Protein 3C2E (pdb70)

Nearest PDB structures (foldseek):
  3c2e-assembly1_A  TM=1.004E+00  e=1.313E-59  Saccharomyces cerevisiae
  3c2o-assembly1_A  TM=1.001E+00  e=6.467E-56  Saccharomyces cerevisiae
  3c2v-assembly1_A  TM=9.886E-01  e=3.062E-51  Saccharomyces cerevisiae
  5ayy-assembly1_C  TM=9.384E-01  e=5.324E-34  Homo sapiens
  4kwv-assembly1_F  TM=9.325E-01  e=1.281E-32  Homo sapiens

InterPro domains:
  IPR002638 Quinolinate phosphoribosyl transferase, C-terminal [PF01729] (119-292)
  IPR004393 Nicotinate-nucleotide pyrophosphorylase [TIGR00078] (18-292)
  IPR004393 Nicotinate-nucleotide pyrophosphorylase [cd01572] (15-292)
  IPR013785 Aldolase-type TIM barrel [G3DSA:3.20.20.70] (135-283)
  IPR022412 Quinolinate phosphoribosyl transferase, N-terminal [PF02749] (42-117)
  IPR027277 Nicotinate-nucleotide pyrophosphorylase/Putative pyrophosphorylase ModD [PIRSF006250] (4-294)
  IPR027277 Nicotinate-nucleotide pyrophosphorylase/Putative pyrophosphorylase ModD [PTHR32179] (4-294)
  IPR036068 Nicotinate phosphoribosyltransferase-like, C-terminal [SSF51690] (119-293)
  IPR037128 Quinolinate phosphoribosyl transferase, N-terminal domain superfamily [G3DSA:3.90.1170.20] (21-292)

Secondary structure (DSSP, 8-state):
--GGGGS-SSSHHHHHHHHHHHHH-SS--HHHHHH-S-EEEEEEEE-SSEE---HHHHHHHHHHTT-EEEESS-TTPEE-GGGSSSS-EEEEEEEEEHHHHHHHHHHHHHHHHHHHHHHHHHHHHHHHHHHTT--SEEE--S-PPTT-HHHHHHHHHHTT-B----STTTSEEE-HHHHHHHSSHHHHHHHHHHHH-TTS-EEEE-SSSHHHHHHHHHT-SEEE-----EEEEE--------S-SEEE-GGGTSSPPPPPEEEEE--

Structure (mmCIF, N/CA/C/O backbone):
data_3C2E
#
_entry.id   3C2E
#
_cell.length_a   154.913
_cell.length_b   154.913
_cell.length_c   68.946
_cell.angle_alpha   90.00
_cell.angle_beta   90.00
_cell.angle_gamma   120.00
#
_symmetry.space_group_name_H-M   'H 3 2'
#
loop_
_entity.id
_entity.type
_entity.pdbx_description
1 polymer 'Nicotinate-nucleotide pyrophosphorylase'
2 water water
#
loop_
_atom_site.group_PDB
_atom_site.id
_atom_site.type_symbol
_atom_site.label_atom_id
_atom_site.label_alt_id
_atom_site.label_comp_id
_atom_site.label_asym_id
_atom_site.label_entity_id
_atom_site.label_seq_id
_atom_site.pdbx_PDB_ins_code
_atom_site.Cartn_x
_atom_site.Cartn_y
_atom_site.Cartn_z
_atom_site.occupancy
_atom_site.B_iso_or_equiv
_atom_site.auth_seq_id
_atom_site.auth_comp_id
_atom_site.auth_asym_id
_atom_site.auth_atom_id
_atom_site.pdbx_PDB_model_num
ATOM 1 N N . PRO A 1 1 ? -26.972 7.714 -13.366 1.00 56.72 2 PRO A N 1
ATOM 2 C CA . PRO A 1 1 ? -25.928 7.183 -14.271 1.00 46.27 2 PRO A CA 1
ATOM 3 C C . PRO A 1 1 ? -24.815 8.201 -14.536 1.00 49.09 2 PRO A C 1
ATOM 4 O O . PRO A 1 1 ? -25.003 9.404 -14.355 1.00 50.55 2 PRO A O 1
ATOM 8 N N . VAL A 1 2 ? -23.657 7.711 -14.969 1.00 34.44 3 VAL A N 1
ATOM 9 C CA . VAL A 1 2 ? -22.511 8.578 -15.232 1.00 39.81 3 VAL A CA 1
ATOM 10 C C . VAL A 1 2 ? -22.023 8.416 -16.662 1.00 34.73 3 VAL A C 1
ATOM 11 O O . VAL A 1 2 ? -21.627 7.321 -17.064 1.00 31.66 3 VAL A O 1
ATOM 15 N N . TYR A 1 3 ? -22.033 9.511 -17.418 1.00 40.43 4 TYR A N 1
ATOM 16 C CA . TYR A 1 3 ? -21.609 9.478 -18.812 1.00 32.73 4 TYR A CA 1
ATOM 17 C C . TYR A 1 3 ? -20.258 8.815 -19.066 1.00 40.47 4 TYR A C 1
ATOM 18 O O . TYR A 1 3 ? -20.107 8.088 -20.046 1.00 25.07 4 TYR A O 1
ATOM 27 N N . GLU A 1 4 ? -19.282 9.052 -18.193 1.00 21.16 5 GLU A N 1
ATOM 28 C CA . GLU A 1 4 ? -17.959 8.471 -18.394 1.00 26.17 5 GLU A CA 1
ATOM 29 C C . GLU A 1 4 ? -17.982 6.943 -18.429 1.00 27.28 5 GLU A C 1
ATOM 30 O O . GLU A 1 4 ? -17.054 6.316 -18.947 1.00 24.50 5 GLU A O 1
ATOM 36 N N . HIS A 1 5 ? -19.038 6.339 -17.892 1.00 24.54 6 HIS A N 1
ATOM 37 C CA . HIS A 1 5 ? -19.137 4.885 -17.903 1.00 26.83 6 HIS A CA 1
ATOM 38 C C . HIS A 1 5 ? -19.371 4.365 -19.324 1.00 16.24 6 HIS A C 1
ATOM 39 O O . HIS A 1 5 ? -19.272 3.171 -19.574 1.00 23.41 6 HIS A O 1
ATOM 46 N N . LEU A 1 6 ? -19.672 5.267 -20.253 1.00 19.62 7 LEU A N 1
ATOM 47 C CA . LEU A 1 6 ? -19.867 4.874 -21.654 1.00 23.58 7 LEU A CA 1
ATOM 48 C C . LEU A 1 6 ? -18.520 4.415 -22.252 1.00 27.90 7 LEU A C 1
ATOM 49 O O . LEU A 1 6 ? -18.482 3.674 -23.231 1.00 34.75 7 LEU A O 1
ATOM 54 N N . LEU A 1 7 ? -17.424 4.874 -21.656 1.00 25.62 8 LEU A N 1
ATOM 55 C CA . LEU A 1 7 ? -16.084 4.520 -22.113 1.00 23.04 8 LEU A CA 1
ATOM 56 C C . LEU A 1 7 ? -15.628 3.225 -21.448 1.00 33.01 8 LEU A C 1
ATOM 57 O O . LEU A 1 7 ? -15.652 3.106 -20.226 1.00 20.01 8 LEU A O 1
ATOM 62 N N . PRO A 1 8 ? -15.197 2.237 -22.248 1.00 21.16 9 PRO A N 1
ATOM 63 C CA . PRO A 1 8 ? -14.740 0.956 -21.691 1.00 22.28 9 PRO A CA 1
ATOM 64 C C . PRO A 1 8 ? -13.487 1.143 -20.840 1.00 33.34 9 PRO A C 1
ATOM 65 O O . PRO A 1 8 ? -12.622 1.943 -21.187 1.00 29.78 9 PRO A O 1
ATOM 69 N N . VAL A 1 9 ? -13.397 0.414 -19.728 1.00 27.06 10 VAL A N 1
ATOM 70 C CA . VAL A 1 9 ? -12.246 0.513 -18.826 1.00 31.30 10 VAL A CA 1
ATOM 71 C C . VAL A 1 9 ? -10.958 0.559 -19.650 1.00 20.12 10 VAL A C 1
ATOM 72 O O . VAL A 1 9 ? -10.038 1.313 -19.350 1.00 24.69 10 VAL A O 1
ATOM 76 N N . ASN A 1 10 ? -10.883 -0.256 -20.691 1.00 23.04 11 ASN A N 1
ATOM 77 C CA . ASN A 1 10 ? -9.728 -0.168 -21.563 1.00 20.09 11 ASN A CA 1
ATOM 78 C C . ASN A 1 10 ? -10.163 -0.410 -23.002 1.00 30.71 11 ASN A C 1
ATOM 79 O O . ASN A 1 10 ? -11.145 -1.108 -23.262 1.00 28.15 11 ASN A O 1
ATOM 84 N N . GLY A 1 11 ? -9.431 0.199 -23.927 1.00 18.91 12 GLY A N 1
ATOM 85 C CA . GLY A 1 11 ? -9.746 0.090 -25.338 1.00 21.40 12 GLY A CA 1
ATOM 86 C C . GLY A 1 11 ? -8.953 1.125 -26.112 1.00 19.91 12 GLY A C 1
ATOM 87 O O . GLY A 1 11 ? -8.100 1.811 -25.551 1.00 17.61 12 GLY A O 1
ATOM 88 N N . ALA A 1 12 ? -9.240 1.237 -27.404 1.00 15.04 13 ALA A N 1
ATOM 89 C CA . ALA A 1 12 ? -8.554 2.165 -28.296 1.00 29.95 13 ALA A CA 1
ATOM 90 C C . ALA A 1 12 ? -8.488 3.609 -27.795 1.00 30.17 13 ALA A C 1
ATOM 91 O O . ALA A 1 12 ? -7.484 4.293 -27.993 1.00 21.34 13 ALA A O 1
ATOM 93 N N . TRP A 1 13 ? -9.545 4.079 -27.143 1.00 20.26 14 TRP A N 1
ATOM 94 C CA . TRP A 1 13 ? -9.537 5.458 -26.688 1.00 28.38 14 TRP A CA 1
ATOM 95 C C . TRP A 1 13 ? -8.356 5.830 -25.778 1.00 24.66 14 TRP A C 1
ATOM 96 O O . TRP A 1 13 ? -7.885 6.960 -25.816 1.00 19.67 14 TRP A O 1
ATOM 107 N N . ARG A 1 14 ? -7.859 4.897 -24.976 1.00 30.29 15 ARG A N 1
ATOM 108 C CA . ARG A 1 14 ? -6.731 5.224 -24.110 1.00 17.88 15 ARG A CA 1
ATOM 109 C C . ARG A 1 14 ? -5.430 5.309 -24.905 1.00 29.76 15 ARG A C 1
ATOM 110 O O . ARG A 1 14 ? -4.512 6.054 -24.544 1.00 23.15 15 ARG A O 1
ATOM 118 N N . GLN A 1 15 ? -5.360 4.555 -25.995 1.00 30.89 16 GLN A N 1
ATOM 119 C CA . GLN A 1 15 ? -4.184 4.581 -26.849 1.00 27.60 16 GLN A CA 1
ATOM 120 C C . GLN A 1 15 ? -4.194 5.903 -27.615 1.00 31.19 16 GLN A C 1
ATOM 121 O O . GLN A 1 15 ? -3.141 6.411 -27.990 1.00 20.24 16 GLN A O 1
ATOM 127 N N . ASP A 1 16 ? -5.390 6.447 -27.853 1.00 27.89 17 ASP A N 1
ATOM 128 C CA . ASP A 1 16 ? -5.513 7.730 -28.540 1.00 26.39 17 ASP A CA 1
ATOM 129 C C . ASP A 1 16 ? -4.833 8.800 -27.690 1.00 12.78 17 ASP A C 1
ATOM 130 O O . ASP A 1 16 ? -4.145 9.669 -28.206 1.00 19.20 17 ASP A O 1
ATOM 135 N N . VAL A 1 17 ? -5.041 8.734 -26.377 1.00 16.13 18 VAL A N 1
ATOM 136 C CA . VAL A 1 17 ? -4.441 9.709 -25.473 1.00 19.39 18 VAL A CA 1
ATOM 137 C C . VAL A 1 17 ? -2.919 9.588 -25.557 1.00 23.70 18 VAL A C 1
ATOM 138 O O . VAL A 1 17 ? -2.208 10.593 -25.619 1.00 22.51 18 VAL A O 1
ATOM 142 N N . THR A 1 18 ? -2.421 8.356 -25.583 1.00 13.35 19 THR A N 1
ATOM 143 C CA . THR A 1 18 ? -0.984 8.149 -25.700 1.00 11.62 19 THR A CA 1
ATOM 144 C C . THR A 1 18 ? -0.472 8.770 -26.994 1.00 25.42 19 THR A C 1
ATOM 145 O O . THR A 1 18 ? 0.562 9.429 -27.007 1.00 22.17 19 THR A O 1
ATOM 149 N N . ASN A 1 19 ? -1.206 8.568 -28.082 1.00 14.92 20 ASN A N 1
ATOM 150 C CA . ASN A 1 19 ? -0.786 9.120 -29.364 1.00 20.92 20 ASN A CA 1
ATOM 151 C C . ASN A 1 19 ? -0.860 10.648 -29.388 1.00 26.16 20 ASN A C 1
ATOM 152 O O . ASN A 1 19 ? -0.117 11.298 -30.125 1.00 25.14 20 ASN A O 1
ATOM 157 N N . TRP A 1 20 ? -1.762 11.223 -28.598 1.00 20.53 21 TRP A N 1
ATOM 158 C CA . TRP A 1 20 ? -1.869 12.672 -28.560 1.00 23.47 21 TRP A CA 1
ATOM 159 C C . TRP A 1 20 ? -0.633 13.193 -27.839 1.00 24.98 21 TRP A C 1
ATOM 160 O O . TRP A 1 20 ? -0.085 14.232 -28.200 1.00 22.96 21 TRP A O 1
ATOM 171 N N . LEU A 1 21 ? -0.180 12.448 -26.836 1.00 22.94 22 LEU A N 1
ATOM 172 C CA . LEU A 1 21 ? 1.023 12.826 -26.099 1.00 20.83 22 LEU A CA 1
ATOM 173 C C . LEU A 1 21 ? 2.244 12.776 -27.021 1.00 33.12 22 LEU A C 1
ATOM 174 O O . LEU A 1 21 ? 3.086 13.672 -26.993 1.00 21.38 22 LEU A O 1
ATOM 179 N N . SER A 1 22 ? 2.321 11.738 -27.853 1.00 25.01 23 SER A N 1
ATOM 180 C CA . SER A 1 22 ? 3.446 11.567 -28.775 1.00 28.63 23 SER A CA 1
ATOM 181 C C . SER A 1 22 ? 3.457 12.643 -29.843 1.00 23.22 23 SER A C 1
ATOM 182 O O . SER A 1 22 ? 4.516 13.051 -30.326 1.00 31.00 23 SER A O 1
ATOM 185 N N . GLU A 1 23 ? 2.265 13.095 -30.210 1.00 24.80 24 GLU A N 1
ATOM 186 C CA . GLU A 1 23 ? 2.109 14.140 -31.207 1.00 30.64 24 GLU A CA 1
ATOM 187 C C . GLU A 1 23 ? 2.801 15.416 -30.713 1.00 32.42 24 GLU A C 1
ATOM 188 O O . GLU A 1 23 ? 3.255 16.234 -31.511 1.00 20.46 24 GLU A O 1
ATOM 194 N N . ASP A 1 24 ? 2.899 15.569 -29.395 1.00 18.75 25 ASP A N 1
ATOM 195 C CA . ASP A 1 24 ? 3.516 16.751 -28.814 1.00 17.10 25 ASP A CA 1
ATOM 196 C C . ASP A 1 24 ? 5.013 16.581 -28.512 1.00 24.80 25 ASP A C 1
ATOM 197 O O . ASP A 1 24 ? 5.735 17.571 -28.371 1.00 22.18 25 ASP A O 1
ATOM 202 N N . VAL A 1 25 ? 5.481 15.340 -28.410 1.00 31.65 26 VAL A N 1
ATOM 203 C CA . VAL A 1 25 ? 6.892 15.096 -28.124 1.00 20.97 26 VAL A CA 1
ATOM 204 C C . VAL A 1 25 ? 7.510 14.043 -29.048 1.00 16.95 26 VAL A C 1
ATOM 205 O O . VAL A 1 25 ? 7.735 12.902 -28.645 1.00 24.35 26 VAL A O 1
ATOM 209 N N . PRO A 1 26 ? 7.839 14.350 -30.278 1.00 29.28 27 PRO A N 1
ATOM 210 C CA . PRO A 1 26 ? 8.390 13.326 -31.158 1.00 24.68 27 PRO A CA 1
ATOM 211 C C . PRO A 1 26 ? 9.843 12.950 -30.864 1.00 47.21 27 PRO A C 1
ATOM 212 O O . PRO A 1 26 ? 10.278 11.937 -31.320 1.00 33.22 27 PRO A O 1
ATOM 216 N N . SER A 1 27 ? 10.551 13.768 -30.090 1.00 38.65 28 SER A N 1
ATOM 217 C CA . SER A 1 27 ? 11.923 13.501 -29.741 1.00 26.13 28 SER A CA 1
ATOM 218 C C . SER A 1 27 ? 12.149 13.683 -28.273 1.00 26.57 28 SER A C 1
ATOM 219 O O . SER A 1 27 ? 12.040 12.751 -27.554 1.00 21.37 28 SER A O 1
ATOM 222 N N . PHE A 1 28 ? 12.183 14.879 -27.773 1.00 27.42 29 PHE A N 1
ATOM 223 C CA . PHE A 1 28 ? 12.632 15.188 -26.433 1.00 10.96 29 PHE A CA 1
ATOM 224 C C . PHE A 1 28 ? 11.794 16.358 -25.912 1.00 23.25 29 PHE A C 1
ATOM 225 O O . PHE A 1 28 ? 11.418 17.209 -26.649 1.00 24.57 29 PHE A O 1
ATOM 233 N N . ASP A 1 29 ? 11.576 16.386 -24.615 1.00 23.90 30 ASP A N 1
ATOM 234 C CA . ASP A 1 29 ? 10.826 17.451 -23.967 1.00 20.47 30 ASP A CA 1
ATOM 235 C C . ASP A 1 29 ? 11.855 18.334 -23.277 1.00 19.97 30 ASP A C 1
ATOM 236 O O . ASP A 1 29 ? 12.182 18.133 -22.111 1.00 24.80 30 ASP A O 1
ATOM 241 N N . PHE A 1 30 ? 12.380 19.302 -24.016 1.00 29.48 31 PHE A N 1
ATOM 242 C CA . PHE A 1 30 ? 13.402 20.196 -23.487 1.00 17.08 31 PHE A CA 1
ATOM 243 C C . PHE A 1 30 ? 12.946 20.978 -22.252 1.00 27.30 31 PHE A C 1
ATOM 244 O O . PHE A 1 30 ? 13.701 21.122 -21.294 1.00 23.37 31 PHE A O 1
ATOM 252 N N . GLY A 1 31 ? 11.713 21.476 -22.277 1.00 27.01 32 GLY A N 1
ATOM 253 C CA . GLY A 1 31 ? 11.187 22.222 -21.146 1.00 24.08 32 GLY A CA 1
ATOM 254 C C . GLY A 1 31 ? 11.097 21.368 -19.890 1.00 29.99 32 GLY A C 1
ATOM 255 O O . GLY A 1 31 ? 11.257 21.858 -18.769 1.00 29.75 32 GLY A O 1
ATOM 256 N N . GLY A 1 32 ? 10.840 20.079 -20.080 1.00 32.73 33 GLY A N 1
ATOM 257 C CA . GLY A 1 32 ? 10.741 19.170 -18.956 1.00 23.74 33 GLY A CA 1
ATOM 258 C C . GLY A 1 32 ? 12.092 18.977 -18.295 1.00 21.38 33 GLY A C 1
ATOM 259 O O . GLY A 1 32 ? 12.187 18.845 -17.075 1.00 32.75 33 GLY A O 1
ATOM 260 N N . TYR A 1 33 ? 13.143 18.962 -19.107 1.00 24.21 34 TYR A N 1
ATOM 261 C CA . TYR A 1 33 ? 14.501 18.784 -18.604 1.00 26.19 34 TYR A CA 1
ATOM 262 C C . TYR A 1 33 ? 14.883 19.959 -17.723 1.00 40.25 34 TYR A C 1
ATOM 263 O O . TYR A 1 33 ? 15.502 19.785 -16.674 1.00 37.74 34 TYR A O 1
ATOM 272 N N . VAL A 1 34 ? 14.498 21.156 -18.146 1.00 32.94 35 VAL A N 1
ATOM 273 C CA . VAL A 1 34 ? 14.840 22.345 -17.388 1.00 41.10 35 VAL A CA 1
ATOM 274 C C . VAL A 1 34 ? 13.996 22.536 -16.132 1.00 34.04 35 VAL A C 1
ATOM 275 O O . VAL A 1 34 ? 14.503 23.008 -15.118 1.00 34.19 35 VAL A O 1
ATOM 279 N N . VAL A 1 35 ? 12.724 22.153 -16.182 1.00 23.02 36 VAL A N 1
ATOM 280 C CA . VAL A 1 35 ? 11.860 22.349 -15.025 1.00 26.42 36 VAL A CA 1
ATOM 281 C C . VAL A 1 35 ? 12.052 21.298 -13.930 1.00 21.96 36 VAL A C 1
ATOM 282 O O . VAL A 1 35 ? 11.829 21.572 -12.754 1.00 36.83 36 VAL A O 1
ATOM 286 N N . GLY A 1 36 ? 12.476 20.099 -14.311 1.0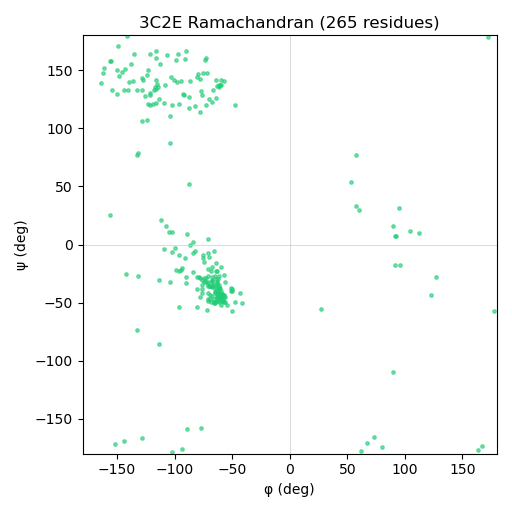0 32.62 37 GLY A N 1
ATOM 287 C CA . GLY A 1 36 ? 12.706 19.065 -13.317 1.00 24.86 37 GLY A CA 1
ATOM 288 C C . GLY A 1 36 ? 11.482 18.323 -12.809 1.00 35.13 37 GLY A C 1
ATOM 289 O O . GLY A 1 36 ? 10.366 18.532 -13.280 1.00 39.28 37 GLY A O 1
ATOM 290 N N . SER A 1 37 ? 11.702 17.465 -11.817 1.00 34.87 38 SER A N 1
ATOM 291 C CA . SER A 1 37 ? 10.638 16.642 -11.258 1.00 33.29 38 SER A CA 1
ATOM 292 C C . SER A 1 37 ? 10.117 16.986 -9.859 1.00 37.79 38 SER A C 1
ATOM 293 O O . SER A 1 37 ? 9.447 16.160 -9.242 1.00 33.57 38 SER A O 1
ATOM 296 N N . ASP A 1 38 ? 10.408 18.182 -9.353 1.00 35.36 39 ASP A N 1
ATOM 297 C CA . ASP A 1 38 ? 9.917 18.554 -8.021 1.00 36.88 39 ASP A CA 1
ATOM 298 C C . ASP A 1 38 ? 8.394 18.550 -8.009 1.00 25.51 39 ASP A C 1
ATOM 299 O O . ASP A 1 38 ? 7.766 19.057 -8.938 1.00 35.10 39 ASP A O 1
ATOM 304 N N . LEU A 1 39 ? 7.798 17.982 -6.963 1.00 40.90 40 LEU A N 1
ATOM 305 C CA . LEU A 1 39 ? 6.341 17.953 -6.863 1.00 34.43 40 LEU A CA 1
ATOM 306 C C . LEU A 1 39 ? 5.819 19.379 -6.823 1.00 49.77 40 LEU A C 1
ATOM 307 O O . LEU A 1 39 ? 6.381 20.235 -6.137 1.00 50.98 40 LEU A O 1
ATOM 312 N N . LYS A 1 40 ? 4.744 19.628 -7.564 1.00 31.56 41 LYS A N 1
ATOM 313 C CA . LYS A 1 40 ? 4.138 20.951 -7.630 1.00 25.28 41 LYS A CA 1
ATOM 314 C C . LYS A 1 40 ? 2.632 20.830 -7.523 1.00 35.91 41 LYS A C 1
ATOM 315 O O . LYS A 1 40 ? 2.068 19.750 -7.694 1.00 51.36 41 LYS A O 1
ATOM 321 N N . GLU A 1 41 ? 1.985 21.952 -7.238 1.00 50.94 42 GLU A N 1
ATOM 322 C CA . GLU A 1 41 ? 0.533 22.003 -7.156 1.00 46.52 42 GLU A CA 1
ATOM 323 C C . GLU A 1 41 ? 0.098 22.862 -8.330 1.00 52.49 42 GLU A C 1
ATOM 324 O O . GLU A 1 41 ? 0.876 23.686 -8.816 1.00 42.56 42 GLU A O 1
ATOM 330 N N . ALA A 1 42 ? -1.130 22.670 -8.798 1.00 24.47 43 ALA A N 1
ATOM 331 C CA . ALA A 1 42 ? -1.618 23.462 -9.914 1.00 40.79 43 ALA A CA 1
ATOM 332 C C . ALA A 1 42 ? -3.131 23.430 -9.990 1.00 40.84 43 ALA A C 1
ATOM 333 O O . ALA A 1 42 ? -3.759 22.468 -9.555 1.00 39.41 43 ALA A O 1
ATOM 335 N N . ASN A 1 43 ? -3.710 24.492 -10.537 1.00 28.69 44 ASN A N 1
ATOM 336 C CA . ASN A 1 43 ? -5.154 24.586 -10.683 1.00 33.12 44 ASN A CA 1
ATOM 337 C C . ASN A 1 43 ? -5.541 24.660 -12.153 1.00 26.58 44 ASN A C 1
ATOM 338 O O . ASN A 1 43 ? -4.918 25.381 -12.931 1.00 39.19 44 ASN A O 1
ATOM 343 N N . LEU A 1 44 ? -6.559 23.901 -12.536 1.00 24.55 45 LEU A N 1
ATOM 344 C CA . LEU A 1 44 ? -7.047 23.941 -13.909 1.00 39.36 45 LEU A CA 1
ATOM 345 C C . LEU A 1 44 ? -8.130 25.001 -13.810 1.00 38.97 45 LEU A C 1
ATOM 346 O O . LEU A 1 44 ? -8.983 24.924 -12.928 1.00 39.09 45 LEU A O 1
ATOM 351 N N . TYR A 1 45 ? -8.097 25.994 -14.692 1.00 35.86 46 TYR A N 1
ATOM 352 C CA . TYR A 1 45 ? -9.096 27.054 -14.655 1.00 33.73 46 TYR A CA 1
ATOM 353 C C . TYR A 1 45 ? -10.006 27.105 -15.871 1.00 35.97 46 TYR A C 1
ATOM 354 O O . TYR A 1 45 ? -9.554 26.956 -17.009 1.00 34.74 46 TYR A O 1
ATOM 363 N N . CYS A 1 46 ? -11.294 27.320 -15.625 1.00 27.24 47 CYS A N 1
ATOM 364 C CA . CYS A 1 46 ? -12.253 27.481 -16.709 1.00 23.65 47 CYS A CA 1
ATOM 365 C C . CYS A 1 46 ? -12.349 28.998 -16.859 1.00 36.85 47 CYS A C 1
ATOM 366 O O . CYS A 1 46 ? -12.705 29.693 -15.904 1.00 43.59 47 CYS A O 1
ATOM 369 N N . LYS A 1 47 ? -12.023 29.517 -18.039 1.00 46.46 48 LYS A N 1
ATOM 370 C CA . LYS A 1 47 ? -12.058 30.960 -18.247 1.00 39.11 48 LYS A CA 1
ATOM 371 C C . LYS A 1 47 ? -13.225 31.521 -19.054 1.00 45.00 48 LYS A C 1
ATOM 372 O O . LYS A 1 47 ? -13.214 32.693 -19.430 1.00 58.08 48 LYS A O 1
ATOM 378 N N . GLN A 1 48 ? -14.230 30.695 -19.319 1.00 39.44 49 GLN A N 1
ATOM 379 C CA . GLN A 1 48 ? -15.402 31.150 -20.059 1.00 26.63 49 GLN A CA 1
ATOM 380 C C . GLN A 1 48 ? -16.640 30.380 -19.627 1.00 18.91 49 GLN A C 1
ATOM 381 O O . GLN A 1 48 ? -16.548 29.219 -19.225 1.00 30.94 49 GLN A O 1
ATOM 387 N N . ASP A 1 49 ? -17.792 31.040 -19.708 1.00 25.82 50 ASP A N 1
ATOM 388 C CA . ASP A 1 49 ? -19.074 30.443 -19.350 1.00 35.91 50 ASP A CA 1
ATOM 389 C C . ASP A 1 49 ? -19.416 29.288 -20.283 1.00 35.49 50 ASP A C 1
ATOM 390 O O . ASP A 1 49 ? -19.442 29.458 -21.501 1.00 27.56 50 ASP A O 1
ATOM 395 N N . GLY A 1 50 ? -19.694 28.121 -19.713 1.00 39.12 51 GLY A N 1
ATOM 396 C CA . GLY A 1 50 ? -20.037 26.971 -20.533 1.00 28.33 51 GLY A CA 1
ATOM 397 C C . GLY A 1 50 ? -20.132 25.698 -19.721 1.00 30.92 51 GLY A C 1
ATOM 398 O O . GLY A 1 50 ? -19.899 25.710 -18.510 1.00 33.85 51 GLY A O 1
ATOM 399 N N . MET A 1 51 ? -20.475 24.597 -20.385 1.00 33.20 52 MET A N 1
ATOM 400 C CA . MET A 1 51 ? -20.602 23.312 -19.708 1.00 35.53 52 MET A CA 1
ATOM 401 C C . MET A 1 51 ? -19.312 22.505 -19.758 1.00 31.60 52 MET A C 1
ATOM 402 O O . MET A 1 51 ? -18.729 22.314 -20.817 1.00 27.87 52 MET A O 1
ATOM 407 N N . LEU A 1 52 ? -18.885 22.038 -18.589 1.00 36.25 53 LEU A N 1
ATOM 408 C CA . LEU A 1 52 ? -17.675 21.244 -18.444 1.00 23.28 53 LEU A CA 1
ATOM 409 C C . LEU A 1 52 ? -17.829 19.879 -19.114 1.00 46.22 53 LEU A C 1
ATOM 410 O O . LEU A 1 52 ? -18.738 19.117 -18.782 1.00 37.19 53 LEU A O 1
ATOM 415 N N . CYS A 1 53 ? -16.945 19.573 -20.061 1.00 34.47 54 CYS A N 1
ATOM 416 C CA . CYS A 1 53 ? -16.997 18.286 -20.750 1.00 36.19 54 CYS A CA 1
ATOM 417 C C . CYS A 1 53 ? -15.621 17.789 -21.173 1.00 40.44 54 CYS A C 1
ATOM 418 O O . CYS A 1 53 ? -14.745 18.581 -21.533 1.00 22.96 54 CYS A O 1
ATOM 421 N N . GLY A 1 54 ? -15.446 16.469 -21.125 1.00 32.89 55 GLY A N 1
ATOM 422 C CA . GLY A 1 54 ? -14.183 15.862 -21.494 1.00 15.19 55 GLY A CA 1
ATOM 423 C C . GLY A 1 54 ? -13.359 15.396 -20.306 1.00 20.70 55 GLY A C 1
ATOM 424 O O . GLY A 1 54 ? -12.190 15.047 -20.464 1.00 29.92 55 GLY A O 1
ATOM 425 N N . VAL A 1 55 ? -13.969 15.367 -19.124 1.00 13.02 56 VAL A N 1
ATOM 426 C CA . VAL A 1 55 ? -13.297 14.963 -17.890 1.00 26.67 56 VAL A CA 1
ATOM 427 C C . VAL A 1 55 ? -12.521 13.640 -17.941 1.00 21.05 56 VAL A C 1
ATOM 428 O O . VAL A 1 55 ? -11.324 13.611 -17.663 1.00 31.03 56 VAL A O 1
ATOM 432 N N . PRO A 1 56 ? -13.192 12.526 -18.285 1.00 29.01 57 PRO A N 1
ATOM 433 C CA . PRO A 1 56 ? -12.459 11.257 -18.333 1.00 24.77 57 PRO A CA 1
ATOM 434 C C . PRO A 1 56 ? -11.327 11.234 -19.360 1.00 39.26 57 PRO A C 1
ATOM 435 O O . PRO A 1 56 ? -10.347 10.523 -19.172 1.00 29.68 57 PRO A O 1
ATOM 439 N N . PHE A 1 57 ? -11.464 11.994 -20.445 1.00 23.55 58 PHE A N 1
ATOM 440 C CA . PHE A 1 57 ? -10.410 12.039 -21.453 1.00 18.35 58 PHE A CA 1
ATOM 441 C C . PHE A 1 57 ? -9.224 12.798 -20.871 1.00 34.47 58 PHE A C 1
ATOM 442 O O . PHE A 1 57 ? -8.080 12.350 -20.975 1.00 29.94 58 PHE A O 1
ATOM 450 N N . ALA A 1 58 ? -9.501 13.943 -20.254 1.00 23.05 59 ALA A N 1
ATOM 451 C CA . ALA A 1 58 ? -8.447 14.743 -19.640 1.00 23.02 59 ALA A CA 1
ATOM 452 C C . ALA A 1 58 ? -7.838 13.967 -18.487 1.00 15.99 59 ALA A C 1
ATOM 453 O O . ALA A 1 58 ? -6.622 14.005 -18.272 1.00 21.96 59 ALA A O 1
ATOM 455 N N . GLN A 1 59 ? -8.684 13.252 -17.752 1.00 15.70 60 GLN A N 1
ATOM 456 C CA . GLN A 1 59 ? -8.221 12.456 -16.618 1.00 18.56 60 GLN A CA 1
ATOM 457 C C . GLN A 1 59 ? -7.232 11.388 -17.061 1.00 31.68 60 GLN A C 1
ATOM 458 O O . GLN A 1 59 ? -6.272 11.093 -16.353 1.00 29.87 60 GLN A O 1
ATOM 464 N N . GLU A 1 60 ? -7.479 10.805 -18.231 1.00 15.30 61 GLU A N 1
ATOM 465 C CA . GLU A 1 60 ? -6.606 9.769 -18.768 1.00 28.64 61 GLU A CA 1
ATOM 466 C C . GLU A 1 60 ? -5.245 10.374 -19.120 1.00 33.53 61 GLU A C 1
ATOM 467 O O . GLU A 1 60 ? -4.214 9.726 -18.952 1.00 30.42 61 GLU A O 1
ATOM 473 N N . VAL A 1 61 ? -5.243 11.616 -19.605 1.00 23.35 62 VAL A N 1
ATOM 474 C CA . VAL A 1 61 ? -3.990 12.290 -19.929 1.00 21.18 62 VAL A CA 1
ATOM 475 C C . VAL A 1 61 ? -3.208 12.417 -18.619 1.00 23.49 62 VAL A C 1
ATOM 476 O O . VAL A 1 61 ? -2.028 12.076 -18.554 1.00 24.29 62 VAL A O 1
ATOM 480 N N . PHE A 1 62 ? -3.883 12.894 -17.574 1.00 29.50 63 PHE A N 1
ATOM 481 C CA . PHE A 1 62 ? -3.263 13.065 -16.259 1.00 21.30 63 PHE A CA 1
ATOM 482 C C . PHE A 1 62 ? -2.772 11.741 -15.685 1.00 26.16 63 PHE A C 1
ATOM 483 O O . PHE A 1 62 ? -1.730 11.692 -15.024 1.00 24.64 63 PHE A O 1
ATOM 491 N N . ASN A 1 63 ? -3.527 10.672 -15.924 1.00 21.98 64 ASN A N 1
ATOM 492 C CA . ASN A 1 63 ? -3.139 9.354 -15.430 1.00 25.46 64 ASN A CA 1
ATOM 493 C C . ASN A 1 63 ? -1.839 8.909 -16.094 1.00 23.14 64 ASN A C 1
ATOM 494 O O . ASN A 1 63 ? -0.889 8.503 -15.422 1.00 36.03 64 ASN A O 1
ATOM 499 N N . GLN A 1 64 ? -1.807 8.989 -17.420 1.00 33.67 65 GLN A N 1
ATOM 500 C CA . GLN A 1 64 ? -0.629 8.572 -18.163 1.00 21.25 65 G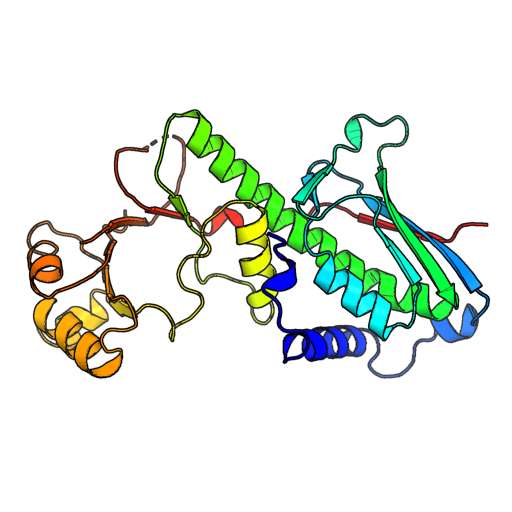LN A CA 1
ATOM 501 C C . GLN A 1 64 ? 0.566 9.449 -17.843 1.00 18.22 65 GLN A C 1
ATOM 502 O O . GLN A 1 64 ? 1.701 9.001 -17.926 1.00 24.86 65 GLN A O 1
ATOM 508 N N . CYS A 1 65 ? 0.315 10.693 -17.457 1.00 21.88 66 CYS A N 1
ATOM 509 C CA . CYS A 1 65 ? 1.410 11.572 -17.100 1.00 27.11 66 CYS A CA 1
ATOM 510 C C . CYS A 1 65 ? 1.717 11.422 -15.610 1.00 17.59 66 CYS A C 1
ATOM 511 O O . CYS A 1 65 ? 2.495 12.181 -15.039 1.00 32.78 66 CYS A O 1
ATOM 514 N N . GLU A 1 66 ? 1.095 10.418 -14.996 1.00 25.34 67 GLU A N 1
ATOM 515 C CA . GLU A 1 66 ? 1.298 10.097 -13.582 1.00 35.98 67 GLU A CA 1
ATOM 516 C C . GLU A 1 66 ? 1.107 11.239 -12.589 1.00 36.10 67 GLU A C 1
ATOM 517 O O . GLU A 1 66 ? 1.981 11.522 -11.766 1.00 36.36 67 GLU A O 1
ATOM 523 N N . LEU A 1 67 ? -0.053 11.877 -12.662 1.00 36.84 68 LEU A N 1
ATOM 524 C CA . LEU A 1 67 ? -0.386 12.982 -11.782 1.00 34.94 68 LEU A CA 1
ATOM 525 C C . LEU A 1 67 ? -1.567 12.597 -10.909 1.00 41.79 68 LEU A C 1
ATOM 526 O O . LEU A 1 67 ? -2.243 11.604 -11.172 1.00 36.06 68 LEU A O 1
ATOM 531 N N . GLN A 1 68 ? -1.809 13.397 -9.875 1.00 36.91 69 GLN A N 1
ATOM 532 C CA . GLN A 1 68 ? -2.931 13.186 -8.968 1.00 37.82 69 GLN A CA 1
ATOM 533 C C . GLN A 1 68 ? -3.886 14.363 -9.154 1.00 40.32 69 GLN A C 1
ATOM 534 O O . GLN A 1 68 ? -3.490 15.523 -9.036 1.00 38.10 69 GLN A O 1
ATOM 540 N N . VAL A 1 69 ? -5.148 14.069 -9.442 1.00 27.76 70 VAL A N 1
ATOM 541 C CA . VAL A 1 69 ? -6.106 15.131 -9.703 1.00 41.35 70 VAL A CA 1
ATOM 542 C C . VAL A 1 69 ? -7.392 15.068 -8.899 1.00 39.65 70 VAL A C 1
ATOM 543 O O . VAL A 1 69 ? -7.930 13.991 -8.643 1.00 34.39 70 VAL A O 1
ATOM 547 N N . GLU A 1 70 ? -7.886 16.242 -8.522 1.00 45.58 71 GLU A N 1
ATOM 548 C CA . GLU A 1 70 ? -9.142 16.353 -7.791 1.00 52.95 71 GLU A CA 1
ATOM 549 C C . GLU A 1 70 ? -10.061 17.278 -8.571 1.00 28.48 71 GLU A C 1
ATOM 550 O O . GLU A 1 70 ? -9.835 18.489 -8.615 1.00 39.32 71 GLU A O 1
ATOM 556 N N . TRP A 1 71 ? -11.082 16.710 -9.204 1.00 28.67 72 TRP A N 1
ATOM 557 C CA . TRP A 1 71 ? -12.029 17.512 -9.962 1.00 31.05 72 TRP A CA 1
ATOM 558 C C . TRP A 1 71 ? -12.979 18.181 -8.971 1.00 32.17 72 TRP A C 1
ATOM 559 O O . TRP A 1 71 ? -13.493 17.529 -8.070 1.00 50.41 72 TRP A O 1
ATOM 570 N N . LEU A 1 72 ? -13.197 19.481 -9.140 1.00 38.42 73 LEU A N 1
ATOM 571 C CA . LEU A 1 72 ? -14.058 20.246 -8.247 1.00 37.41 73 LEU A CA 1
ATOM 572 C C . LEU A 1 72 ? -15.512 20.289 -8.694 1.00 35.79 73 LEU A C 1
ATOM 573 O O . LEU A 1 72 ? -16.381 20.728 -7.950 1.00 32.68 73 LEU A O 1
ATOM 578 N N . PHE A 1 73 ? -15.771 19.847 -9.916 1.00 35.68 74 PHE A N 1
ATOM 579 C CA . PHE A 1 73 ? -17.127 19.822 -10.442 1.00 30.91 74 PHE A CA 1
ATOM 580 C C . PHE A 1 73 ? -17.377 18.524 -11.195 1.00 36.14 74 PHE A C 1
ATOM 581 O O . PHE A 1 73 ? -16.443 17.887 -11.681 1.00 39.59 74 PHE A O 1
ATOM 589 N N . LYS A 1 74 ? -18.647 18.145 -11.284 1.00 29.12 75 LYS A N 1
ATOM 590 C CA . LYS A 1 74 ? -19.056 16.950 -12.003 1.00 34.66 75 LYS A CA 1
ATOM 591 C C . LYS A 1 74 ? -19.086 17.308 -13.480 1.00 46.06 75 LYS A C 1
ATOM 592 O O . LYS A 1 74 ? -19.385 18.447 -13.842 1.00 39.59 75 LYS A O 1
ATOM 598 N N . GLU A 1 75 ? -18.769 16.343 -14.335 1.00 25.93 76 GLU A N 1
ATOM 599 C CA . GLU A 1 75 ? -18.805 16.590 -15.764 1.00 38.70 76 GLU A CA 1
ATOM 600 C C . GLU A 1 75 ? -20.241 16.991 -16.084 1.00 27.66 76 GLU A C 1
ATOM 601 O O . GLU A 1 75 ? -21.184 16.447 -15.512 1.00 36.31 76 GLU A O 1
ATOM 607 N N . GLY A 1 76 ? -20.408 17.952 -16.984 1.00 24.07 77 GLY A N 1
ATOM 608 C CA . GLY A 1 76 ? -21.749 18.393 -17.325 1.00 20.85 77 GLY A CA 1
ATOM 609 C C . GLY A 1 76 ? -22.183 19.621 -16.537 1.00 36.54 77 GLY A C 1
ATOM 610 O O . GLY A 1 76 ? -23.133 20.303 -16.905 1.00 30.57 77 GLY A O 1
ATOM 611 N N . SER A 1 77 ? -21.491 19.910 -15.442 1.00 34.02 78 SER A N 1
ATOM 612 C CA . SER A 1 77 ? -21.824 21.083 -14.636 1.00 33.64 78 SER A CA 1
ATOM 613 C C . SER A 1 77 ? -21.675 22.346 -15.485 1.00 32.49 78 SER A C 1
ATOM 614 O O . SER A 1 77 ? -20.717 22.470 -16.246 1.00 32.92 78 SER A O 1
ATOM 617 N N . PHE A 1 78 ? -22.616 23.279 -15.369 1.00 36.62 79 PHE A N 1
ATOM 618 C CA . PHE A 1 78 ? -22.510 24.522 -16.131 1.00 27.54 79 PHE A CA 1
ATOM 619 C C . PHE A 1 78 ? -21.693 25.516 -15.306 1.00 53.09 79 PHE A C 1
ATOM 620 O O . PHE A 1 78 ? -22.091 25.902 -14.203 1.00 37.57 79 PHE A O 1
ATOM 628 N N . LEU A 1 79 ? -20.545 25.918 -15.840 1.00 52.31 80 LEU A N 1
ATOM 629 C CA . LEU A 1 79 ? -19.657 26.841 -15.144 1.00 34.98 80 LEU A CA 1
ATOM 630 C C . LEU A 1 79 ? -19.834 28.286 -15.606 1.00 36.35 80 LEU A C 1
ATOM 631 O O . LEU A 1 79 ? -20.001 28.572 -16.799 1.00 29.85 80 LEU A O 1
ATOM 636 N N . GLU A 1 80 ? -19.797 29.202 -14.651 1.00 33.92 81 GLU A N 1
ATOM 637 C CA . GLU A 1 80 ? -19.958 30.602 -14.973 1.00 49.46 81 GLU A CA 1
ATOM 638 C C . GLU A 1 80 ? -18.902 31.491 -14.335 1.00 62.31 81 GLU A C 1
ATOM 639 O O . GLU A 1 80 ? -19.140 32.137 -13.313 1.00 57.11 81 GLU A O 1
ATOM 645 N N . PRO A 1 81 ? -17.739 31.480 -14.945 1.00 58.74 82 PRO A N 1
ATOM 646 C CA . PRO A 1 81 ? -16.644 32.302 -14.479 1.00 66.56 82 PRO A CA 1
ATOM 647 C C . PRO A 1 81 ? -16.950 33.816 -14.407 1.00 64.16 82 PRO A C 1
ATOM 648 O O . PRO A 1 81 ? -16.350 34.526 -13.622 1.00 59.04 82 PRO A O 1
ATOM 652 N N . SER A 1 82 ? -17.874 34.285 -15.209 1.00 77.39 83 SER A N 1
ATOM 653 C CA . SER A 1 82 ? -18.165 35.698 -15.258 1.00 79.45 83 SER A CA 1
ATOM 654 C C . SER A 1 82 ? -18.957 36.121 -14.055 1.00 64.28 83 SER A C 1
ATOM 655 O O . SER A 1 82 ? -19.041 37.260 -13.768 1.00 77.91 83 SER A O 1
ATOM 658 N N . LYS A 1 83 ? -19.459 35.193 -13.300 1.00 69.39 84 LYS A N 1
ATOM 659 C CA . LYS A 1 83 ? -19.953 35.550 -11.981 1.00 67.76 84 LYS A CA 1
ATOM 660 C C . LYS A 1 83 ? -18.851 35.890 -11.015 1.00 72.15 84 LYS A C 1
ATOM 661 O O . LYS A 1 83 ? -19.113 36.136 -9.851 1.00 79.52 84 LYS A O 1
ATOM 667 N N . ASN A 1 84 ? -17.624 35.909 -11.507 1.00 72.00 85 ASN A N 1
ATOM 668 C CA . ASN A 1 84 ? -16.381 35.990 -10.770 1.00 64.00 85 ASN A CA 1
ATOM 669 C C . ASN A 1 84 ? -15.852 37.386 -10.734 1.00 68.81 85 ASN A C 1
ATOM 670 O O . ASN A 1 84 ? -16.184 38.222 -11.543 1.00 64.10 85 ASN A O 1
ATOM 675 N N . ASP A 1 85 ? -15.005 37.588 -9.734 1.00 67.98 86 ASP A N 1
ATOM 676 C CA . ASP A 1 85 ? -14.232 38.775 -9.535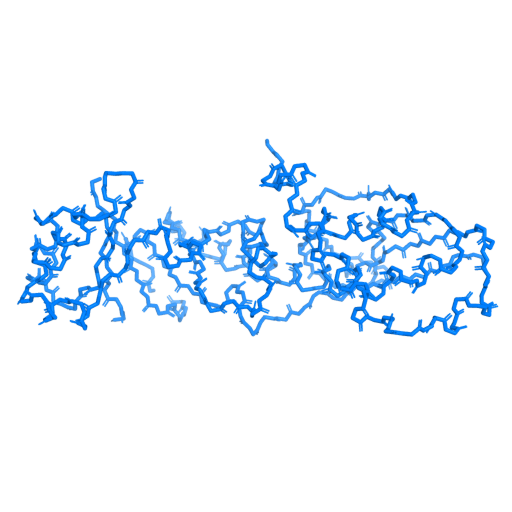 1.00 73.57 86 ASP A CA 1
ATOM 677 C C . ASP A 1 85 ? -13.106 38.571 -10.481 1.00 70.97 86 ASP A C 1
ATOM 678 O O . ASP A 1 85 ? -12.863 39.385 -11.349 1.00 74.45 86 ASP A O 1
ATOM 683 N N . SER A 1 86 ? -12.459 37.432 -10.326 1.00 57.85 87 SER A N 1
ATOM 684 C CA . SER A 1 86 ? -11.286 37.036 -11.070 1.00 44.48 87 SER A CA 1
ATOM 685 C C . SER A 1 86 ? -11.477 36.689 -12.515 1.00 43.76 87 SER A C 1
ATOM 686 O O . SER A 1 86 ? -10.575 36.809 -13.279 1.00 52.40 87 SER A O 1
ATOM 689 N N . GLY A 1 87 ? -12.652 36.235 -12.884 1.00 49.30 88 GLY A N 1
ATOM 690 C CA . GLY A 1 87 ? -13.011 35.869 -14.242 1.00 52.79 88 GLY A CA 1
ATOM 691 C C . GLY A 1 87 ? -12.723 34.414 -14.568 1.00 49.71 88 GLY A C 1
ATOM 692 O O . GLY A 1 87 ? -12.695 34.021 -15.736 1.00 36.96 88 GLY A O 1
ATOM 693 N N . LYS A 1 88 ? -12.508 33.607 -13.538 1.00 30.77 89 LYS A N 1
ATOM 694 C CA . LYS A 1 88 ? -12.225 32.198 -13.747 1.00 32.78 89 LYS A CA 1
ATOM 695 C C . LYS A 1 88 ? -12.586 31.333 -12.554 1.00 49.06 89 LYS A C 1
ATOM 696 O O . LYS A 1 88 ? -12.687 31.817 -11.424 1.00 43.83 89 LYS A O 1
ATOM 702 N N . ILE A 1 89 ? -12.787 30.047 -12.829 1.00 40.33 90 ILE A N 1
ATOM 703 C CA . ILE A 1 89 ? -13.147 29.069 -11.814 1.00 43.61 90 ILE A CA 1
ATOM 704 C C . ILE A 1 89 ? -12.209 27.874 -11.892 1.00 45.83 90 ILE A C 1
ATOM 705 O O . ILE A 1 89 ? -11.948 27.345 -12.974 1.00 42.76 90 ILE A O 1
ATOM 710 N N . VAL A 1 90 ? -11.694 27.450 -10.746 1.00 39.08 91 VAL A N 1
ATOM 711 C CA . VAL A 1 90 ? -10.814 26.293 -10.712 1.00 42.87 91 VAL A CA 1
ATOM 712 C C . VAL A 1 90 ? -11.708 25.058 -10.705 1.00 51.24 91 VAL A C 1
ATOM 713 O O . VAL A 1 90 ? -12.526 24.872 -9.802 1.00 35.47 91 VAL A O 1
ATOM 717 N N . VAL A 1 91 ? -11.566 24.228 -11.732 1.00 38.94 92 VAL A N 1
ATOM 718 C CA . VAL A 1 91 ? -12.378 23.030 -11.844 1.00 33.57 92 VAL A CA 1
ATOM 719 C C . VAL A 1 91 ? -11.591 21.799 -11.436 1.00 31.28 92 VAL A C 1
ATOM 720 O O . VAL A 1 91 ? -12.138 20.706 -11.350 1.00 35.66 92 VAL A O 1
ATOM 724 N N . ALA A 1 92 ? -10.300 21.981 -11.180 1.00 34.19 93 ALA A N 1
ATOM 725 C CA . ALA A 1 92 ? -9.467 20.864 -10.773 1.00 29.58 93 ALA A CA 1
ATOM 726 C C . ALA A 1 92 ? -8.169 21.306 -10.123 1.00 32.89 93 ALA A C 1
ATOM 727 O O . ALA A 1 92 ? -7.609 22.350 -10.463 1.00 25.50 93 ALA A O 1
ATOM 729 N N . LYS A 1 93 ? -7.710 20.490 -9.181 1.00 36.45 94 LYS A N 1
ATOM 730 C CA . LYS A 1 93 ? -6.467 20.718 -8.459 1.00 45.90 94 LYS A CA 1
ATOM 731 C C . LYS A 1 93 ? -5.539 19.557 -8.830 1.00 45.02 94 LYS A C 1
ATOM 732 O O . LYS A 1 93 ? -5.886 18.394 -8.630 1.00 47.92 94 LYS A O 1
ATOM 738 N N . ILE A 1 94 ? -4.371 19.873 -9.384 1.00 39.05 95 ILE A N 1
ATOM 739 C CA . ILE A 1 94 ? -3.425 18.841 -9.803 1.00 40.25 95 ILE A CA 1
ATOM 740 C C . ILE A 1 94 ? -2.101 18.862 -9.043 1.00 50.09 95 ILE A C 1
ATOM 741 O O . ILE A 1 94 ? -1.571 19.928 -8.729 1.00 40.43 95 ILE A O 1
ATOM 746 N N . THR A 1 95 ? -1.569 17.677 -8.754 1.00 45.09 96 THR A N 1
ATOM 747 C CA . THR A 1 95 ? -0.287 17.564 -8.063 1.00 34.07 96 THR A CA 1
ATOM 748 C C . THR A 1 95 ? 0.571 16.492 -8.711 1.00 29.49 96 THR A C 1
ATOM 749 O O . THR A 1 95 ? 0.065 15.441 -9.110 1.00 26.02 96 THR A O 1
ATOM 753 N N . GLY A 1 96 ? 1.871 16.765 -8.810 1.00 26.87 97 GLY A N 1
ATOM 754 C CA . GLY A 1 96 ? 2.792 15.810 -9.394 1.00 29.31 97 GLY A CA 1
ATOM 755 C C . GLY A 1 96 ? 4.108 16.458 -9.769 1.00 25.78 97 GLY A C 1
ATOM 756 O O . GLY A 1 96 ? 4.311 17.649 -9.514 1.00 27.96 97 GLY A O 1
ATOM 757 N N . PRO A 1 97 ? 5.032 15.701 -10.377 1.00 32.51 98 PRO A N 1
ATOM 758 C CA . PRO A 1 97 ? 6.321 16.279 -10.765 1.00 39.87 98 PRO A CA 1
ATOM 759 C C . PRO A 1 97 ? 6.085 17.425 -11.743 1.00 31.31 98 PRO A C 1
ATOM 760 O O . PRO A 1 97 ? 5.264 17.314 -12.649 1.00 44.77 98 PRO A O 1
ATOM 764 N N . ALA A 1 98 ? 6.807 18.522 -11.554 1.00 40.89 99 ALA A N 1
ATOM 765 C CA . ALA A 1 98 ? 6.653 19.689 -12.411 1.00 27.56 99 ALA A CA 1
ATOM 766 C C . ALA A 1 98 ? 6.653 19.350 -13.905 1.00 38.39 99 ALA A C 1
ATOM 767 O O . ALA A 1 98 ? 5.762 19.780 -14.645 1.00 31.20 99 ALA A O 1
ATOM 769 N N . LYS A 1 99 ? 7.639 18.577 -14.351 1.00 28.72 100 LYS A N 1
ATOM 770 C CA . LYS A 1 99 ? 7.721 18.224 -15.765 1.00 24.49 100 LYS A CA 1
ATOM 771 C C . LYS A 1 99 ? 6.474 17.495 -16.270 1.00 27.30 100 LYS A C 1
ATOM 772 O O . LYS A 1 99 ? 5.980 17.784 -17.356 1.00 22.72 100 LYS A O 1
ATOM 778 N N . ASN A 1 100 ? 5.963 16.566 -15.470 1.00 28.09 101 ASN A N 1
ATOM 779 C CA . ASN A 1 100 ? 4.789 15.793 -15.842 1.00 23.92 101 ASN A CA 1
ATOM 780 C C . ASN A 1 100 ? 3.572 16.702 -16.003 1.00 38.36 101 ASN A C 1
ATOM 781 O O . ASN A 1 100 ? 2.817 16.579 -16.971 1.00 24.91 101 ASN A O 1
ATOM 786 N N . ILE A 1 101 ? 3.383 17.619 -15.058 1.00 26.30 102 ILE A N 1
ATOM 787 C CA . ILE A 1 101 ? 2.259 18.545 -15.131 1.00 33.93 102 ILE A CA 1
ATOM 788 C C . ILE A 1 101 ? 2.335 19.364 -16.424 1.00 32.85 102 ILE A C 1
ATOM 789 O O . ILE A 1 101 ? 1.353 19.465 -17.162 1.00 36.69 102 ILE A O 1
ATOM 794 N N . LEU A 1 102 ? 3.508 19.931 -16.703 1.00 26.25 103 LEU A N 1
ATOM 795 C CA . LEU A 1 102 ? 3.689 20.749 -17.898 1.00 25.17 103 LEU A CA 1
ATOM 796 C C . LEU A 1 102 ? 3.606 19.958 -19.204 1.00 31.77 103 LEU A C 1
ATOM 797 O O . LEU A 1 102 ? 3.391 20.531 -20.271 1.00 36.18 103 LEU A O 1
ATOM 802 N N . LEU A 1 103 ? 3.786 18.644 -19.113 1.00 20.21 104 LEU A N 1
ATOM 803 C CA . LEU A 1 103 ? 3.699 17.776 -20.276 1.00 30.80 104 LEU A CA 1
ATOM 804 C C . LEU A 1 103 ? 2.224 17.557 -20.609 1.00 18.58 104 LEU A C 1
ATOM 805 O O . LEU A 1 103 ? 1.815 17.636 -21.767 1.00 27.22 104 LEU A O 1
ATOM 810 N N . ALA A 1 104 ? 1.443 17.287 -19.567 1.00 27.17 105 ALA A N 1
ATOM 811 C CA . ALA A 1 104 ? 0.015 17.032 -19.685 1.00 28.19 105 ALA A CA 1
ATOM 812 C C . ALA A 1 104 ? -0.807 18.253 -20.077 1.00 34.82 105 ALA A C 1
ATOM 813 O O . ALA A 1 104 ? -1.777 18.142 -20.827 1.00 31.78 105 ALA A O 1
ATOM 815 N N . GLU A 1 105 ? -0.400 19.415 -19.576 1.00 31.82 106 GLU A N 1
ATOM 816 C CA . GLU A 1 105 ? -1.112 20.668 -19.809 1.00 39.68 106 GLU A CA 1
ATOM 817 C C . GLU A 1 105 ? -1.761 21.212 -21.079 1.00 21.69 106 GLU A C 1
ATOM 818 O O . GLU A 1 105 ? -2.919 21.636 -21.061 1.00 23.37 106 GLU A O 1
ATOM 824 N N . ARG A 1 106 ? -1.016 21.214 -22.177 1.00 27.02 107 ARG A N 1
ATOM 825 C CA . ARG A 1 106 ? -1.590 21.529 -23.479 1.00 31.01 107 ARG A CA 1
ATOM 826 C C . ARG A 1 106 ? -2.565 20.497 -24.049 1.00 32.57 107 ARG A C 1
ATOM 827 O O . ARG A 1 106 ? -3.669 20.856 -24.459 1.00 17.73 107 ARG A O 1
ATOM 835 N N . THR A 1 107 ? -2.175 19.226 -24.064 1.00 15.67 108 THR A N 1
ATOM 836 C CA . THR A 1 107 ? -3.056 18.179 -24.583 1.00 21.67 108 THR A CA 1
ATOM 837 C C . THR A 1 107 ? -4.366 18.091 -23.803 1.00 18.60 108 THR A C 1
ATOM 838 O O . THR A 1 107 ? -5.449 18.015 -24.391 1.00 25.38 108 THR A O 1
ATOM 842 N N . ALA A 1 108 ? -4.268 18.108 -22.478 1.00 25.69 109 ALA A N 1
ATOM 843 C CA . ALA A 1 108 ? -5.454 18.027 -21.629 1.00 31.67 109 ALA A CA 1
ATOM 844 C C . ALA A 1 108 ? -6.393 19.208 -21.864 1.00 26.47 109 ALA A C 1
ATOM 845 O O . ALA A 1 108 ? -7.608 19.040 -21.918 1.00 30.69 109 ALA A O 1
ATOM 847 N N . LEU A 1 109 ? -5.816 20.398 -22.004 1.00 25.33 110 LEU A N 1
ATOM 848 C CA . LEU A 1 109 ? -6.597 21.610 -22.217 1.00 28.72 110 LEU A CA 1
ATOM 849 C C . LEU A 1 109 ? -7.231 21.649 -23.603 1.00 28.16 110 LEU A C 1
ATOM 850 O O . LEU A 1 109 ? -8.310 22.210 -23.768 1.00 30.83 110 LEU A O 1
ATOM 855 N N . ASN A 1 110 ? -6.553 21.062 -24.591 1.00 21.37 111 ASN A N 1
ATOM 856 C CA . ASN A 1 110 ? -7.060 21.014 -25.957 1.00 24.72 111 ASN A CA 1
ATOM 857 C C . ASN A 1 110 ? -8.289 20.108 -25.979 1.00 23.58 111 ASN A C 1
ATOM 858 O O . ASN A 1 110 ? -9.201 20.305 -26.783 1.00 33.76 111 ASN A O 1
ATOM 863 N N . ILE A 1 111 ? -8.299 19.119 -25.086 1.00 23.82 112 ILE A N 1
ATOM 864 C CA . ILE A 1 111 ? -9.419 18.195 -24.962 1.00 28.24 112 ILE A CA 1
ATOM 865 C C . ILE A 1 111 ? -10.599 18.940 -24.328 1.00 19.59 112 ILE A C 1
ATOM 866 O O . ILE A 1 111 ? -11.690 19.001 -24.899 1.00 16.10 112 ILE A O 1
ATOM 871 N N . LEU A 1 112 ? -10.364 19.509 -23.148 1.00 23.33 113 LEU A N 1
ATOM 872 C CA . LEU A 1 112 ? -11.400 20.233 -22.415 1.00 18.56 113 LEU A CA 1
ATOM 873 C C . LEU A 1 112 ? -12.038 21.385 -23.196 1.00 28.59 113 LEU A C 1
ATOM 874 O O . LEU A 1 112 ? -13.263 21.481 -23.275 1.00 26.37 113 LEU A O 1
ATOM 879 N N . SER A 1 113 ? -11.217 22.248 -23.783 1.00 37.71 114 SER A N 1
ATOM 880 C CA . SER A 1 113 ? -11.736 23.384 -24.538 1.00 26.59 114 SER A CA 1
ATOM 881 C C . SER A 1 113 ? -12.687 22.964 -25.661 1.00 30.03 114 SER A C 1
ATOM 882 O O . SER A 1 113 ? -13.762 23.548 -25.836 1.00 19.66 114 SER A O 1
ATOM 885 N N . ARG A 1 114 ? -12.295 21.948 -26.419 1.00 30.92 115 ARG A N 1
ATOM 886 C CA . ARG A 1 114 ? -13.120 21.469 -27.522 1.00 22.24 115 ARG A CA 1
ATOM 887 C C . ARG A 1 114 ? -14.305 20.637 -27.059 1.00 29.03 115 ARG A C 1
ATOM 888 O O . ARG A 1 114 ? -15.407 20.774 -27.579 1.00 18.52 115 ARG A O 1
ATOM 896 N N . SER A 1 115 ? -14.088 19.772 -26.079 1.00 18.78 116 SER A N 1
ATOM 897 C CA . SER A 1 115 ? -15.180 18.935 -25.615 1.00 20.48 116 SER A CA 1
ATOM 898 C C . SER A 1 115 ? -16.256 19.828 -25.005 1.00 34.88 116 SER A C 1
ATOM 899 O O . SER A 1 115 ? -17.424 19.703 -25.342 1.00 25.80 116 SER A O 1
ATOM 902 N N . SER A 1 116 ? -15.856 20.741 -24.127 1.00 34.90 117 SER A N 1
ATOM 903 C CA . SER A 1 116 ? -16.810 21.654 -23.497 1.00 30.54 117 SER A CA 1
ATOM 904 C C . SER A 1 116 ? -17.503 22.516 -24.558 1.00 18.76 117 SER A C 1
ATOM 905 O O . SER A 1 116 ? -18.698 22.782 -24.476 1.00 32.93 117 SER A O 1
ATOM 908 N N . GLY A 1 117 ? -16.747 22.944 -25.561 1.00 26.00 118 GLY A N 1
ATOM 909 C CA . GLY A 1 117 ? -17.338 23.743 -26.621 1.00 21.20 118 GLY A CA 1
ATOM 910 C C . GLY A 1 117 ? -18.508 23.018 -27.269 1.00 27.09 118 GLY A C 1
ATOM 911 O O . GLY A 1 117 ? -19.589 23.590 -27.435 1.00 24.81 118 GLY A O 1
ATOM 912 N N . ILE A 1 118 ? -18.295 21.758 -27.641 1.00 25.22 119 ILE A N 1
ATOM 913 C CA . ILE A 1 118 ? -19.344 20.952 -28.257 1.00 24.12 119 ILE A CA 1
ATOM 914 C C . ILE A 1 118 ? -20.516 20.774 -27.286 1.00 18.88 119 ILE A C 1
ATOM 915 O O . ILE A 1 118 ? -21.675 20.944 -27.673 1.00 30.37 119 ILE A O 1
ATOM 920 N N . ALA A 1 119 ? -20.216 20.441 -26.031 1.00 24.02 120 ALA A N 1
ATOM 921 C CA . ALA A 1 119 ? -21.262 20.244 -25.039 1.00 15.00 120 ALA A CA 1
ATOM 922 C C . ALA A 1 119 ? -22.085 21.518 -24.857 1.00 36.31 120 ALA A C 1
ATOM 923 O O . ALA A 1 119 ? -23.313 21.473 -24.815 1.00 27.14 120 ALA A O 1
ATOM 925 N N . THR A 1 120 ? -21.395 22.649 -24.752 1.00 32.04 121 THR A N 1
ATOM 926 C CA . THR A 1 120 ? -22.038 23.944 -24.568 1.00 26.20 121 THR A CA 1
ATOM 927 C C . THR A 1 120 ? -22.920 24.315 -25.762 1.00 25.55 121 THR A C 1
ATOM 928 O O . THR A 1 120 ? -24.046 24.784 -25.590 1.00 25.14 121 THR A O 1
ATOM 932 N N . ALA A 1 121 ? -22.414 24.114 -26.971 1.00 19.51 122 ALA A N 1
ATOM 933 C CA . ALA A 1 121 ? -23.203 24.410 -28.152 1.00 17.34 122 ALA A CA 1
ATOM 934 C C . ALA A 1 121 ? -24.374 23.428 -28.221 1.00 28.03 122 ALA A C 1
ATOM 935 O O . ALA A 1 121 ? -25.476 23.788 -28.639 1.00 38.99 122 ALA A O 1
ATOM 937 N N . SER A 1 122 ? -24.128 22.184 -27.817 1.00 19.95 123 SER A N 1
ATOM 938 C CA . SER A 1 122 ? -25.172 21.176 -27.850 1.00 21.24 123 SER A CA 1
ATOM 939 C C . SER A 1 122 ? -26.265 21.527 -26.861 1.00 18.46 123 SER A C 1
ATOM 940 O O . SER A 1 122 ? -27.441 21.547 -27.216 1.00 20.18 123 SER A O 1
ATOM 943 N N . HIS A 1 123 ? -25.880 21.818 -25.623 1.00 26.97 124 HIS A N 1
ATOM 944 C CA . HIS A 1 123 ? -26.861 22.156 -24.599 1.00 21.19 124 HIS A CA 1
ATOM 945 C C . HIS A 1 123 ? -27.650 23.426 -24.905 1.00 40.04 124 HIS A C 1
ATOM 946 O O . HIS A 1 123 ? -28.822 23.550 -24.545 1.00 31.06 124 HIS A O 1
ATOM 953 N N . LYS A 1 124 ? -26.992 24.374 -25.554 1.00 37.20 125 LYS A N 1
ATOM 954 C CA . LYS A 1 124 ? -27.619 25.632 -25.899 1.00 33.27 125 LYS A CA 1
ATOM 955 C C . LYS A 1 124 ? -28.712 25.420 -26.932 1.00 42.27 125 LYS A C 1
ATOM 956 O O . LYS A 1 124 ? -29.807 25.983 -26.822 1.00 28.47 125 LYS A O 1
ATOM 962 N N . ILE A 1 125 ? -28.420 24.604 -27.939 1.00 34.50 126 ILE A N 1
ATOM 963 C CA . ILE A 1 125 ? -29.393 24.359 -28.988 1.00 28.38 126 ILE A CA 1
ATOM 964 C C . ILE A 1 125 ? -30.568 23.499 -28.527 1.00 37.40 126 ILE A C 1
ATOM 965 O O . ILE A 1 125 ? -31.691 23.706 -28.979 1.00 49.76 126 ILE A O 1
ATOM 970 N N . ILE A 1 126 ? -30.332 22.558 -27.617 1.00 31.48 127 ILE A N 1
ATOM 971 C CA . ILE A 1 126 ? -31.433 21.715 -27.163 1.00 38.84 127 ILE A CA 1
ATOM 972 C C . ILE A 1 126 ? -32.297 22.418 -26.113 1.00 23.43 127 ILE A C 1
ATOM 973 O O . ILE A 1 126 ? -33.515 22.270 -26.114 1.00 24.91 127 ILE A O 1
ATOM 978 N N . SER A 1 127 ? -31.674 23.179 -25.223 1.00 29.83 128 SER A N 1
ATOM 979 C CA . SER A 1 127 ? -32.434 23.895 -24.212 1.00 32.43 128 SER A CA 1
ATOM 980 C C . SER A 1 127 ? -33.275 24.917 -24.956 1.00 24.16 128 SER A C 1
ATOM 981 O O . SER A 1 127 ? -34.407 25.217 -24.572 1.00 35.43 128 SER A O 1
ATOM 984 N N . LEU A 1 128 ? -32.718 25.447 -26.037 1.00 35.41 129 LEU A N 1
ATOM 985 C CA . LEU A 1 128 ? -33.439 26.422 -26.836 1.00 25.97 129 LEU A CA 1
ATOM 986 C C . LEU A 1 128 ? -34.647 25.740 -27.477 1.00 43.69 129 LEU A C 1
ATOM 987 O O . LEU A 1 128 ? -35.770 26.240 -27.389 1.00 53.12 129 LEU A O 1
ATOM 992 N N . ALA A 1 129 ? -34.419 24.596 -28.114 1.00 43.78 130 ALA A N 1
ATOM 993 C CA . ALA A 1 129 ? -35.507 23.859 -28.746 1.00 33.04 130 ALA A CA 1
ATOM 994 C C . ALA A 1 129 ? -36.549 23.478 -27.702 1.00 40.74 130 ALA A C 1
ATOM 995 O O . ALA A 1 129 ? -37.749 23.548 -27.950 1.00 56.69 130 ALA A O 1
ATOM 997 N N . ARG A 1 130 ? -36.073 23.079 -26.529 1.00 35.04 131 ARG A N 1
ATOM 998 C CA . ARG A 1 130 ? -36.941 22.683 -25.429 1.00 38.68 131 ARG A CA 1
ATOM 999 C C . ARG A 1 130 ? -37.846 23.825 -24.959 1.00 35.92 131 ARG A C 1
ATOM 1000 O O . ARG A 1 130 ? -38.988 23.598 -24.564 1.00 40.42 131 ARG A O 1
ATOM 1008 N N . SER A 1 131 ? -37.333 25.049 -25.010 1.00 40.78 132 SER A N 1
ATOM 1009 C CA . SER A 1 131 ? -38.083 26.221 -24.557 1.00 49.21 132 SER A CA 1
ATOM 1010 C C . SER A 1 131 ? -39.348 26.533 -25.358 1.00 32.00 132 SER A C 1
ATOM 1011 O O . SER A 1 131 ? -40.251 27.196 -24.852 1.00 45.54 132 SER A O 1
ATOM 1014 N N . THR A 1 132 ? -39.417 26.066 -26.597 1.00 37.94 133 THR A N 1
ATOM 1015 C CA . THR A 1 132 ? -40.585 26.323 -27.431 1.00 30.54 133 THR A CA 1
ATOM 1016 C C . THR A 1 132 ? -41.664 25.275 -27.197 1.00 39.84 133 THR A C 1
ATOM 1017 O O . THR A 1 132 ? -42.738 25.333 -27.796 1.00 56.53 133 THR A O 1
ATOM 1021 N N . GLY A 1 133 ? -41.378 24.321 -26.319 1.00 35.79 134 GLY A N 1
ATOM 1022 C CA . GLY A 1 133 ? -42.331 23.263 -26.048 1.00 34.61 134 GLY A CA 1
ATOM 1023 C C . GLY A 1 133 ? -42.088 22.065 -26.951 1.00 38.08 134 GLY A C 1
ATOM 1024 O O . GLY A 1 133 ? -42.881 21.125 -26.970 1.00 41.03 134 GLY A O 1
ATOM 1025 N N . TYR A 1 134 ? -40.994 22.099 -27.709 1.00 54.02 135 TYR A N 1
ATOM 1026 C CA . TYR A 1 134 ? -40.659 20.991 -28.602 1.00 40.56 135 TYR A CA 1
ATOM 1027 C C . TYR A 1 134 ? -40.328 19.777 -27.749 1.00 20.78 135 TYR A C 1
ATOM 1028 O O . TYR A 1 134 ? -39.575 19.881 -26.785 1.00 45.50 135 TYR A O 1
ATOM 1037 N N . LYS A 1 135 ? -40.894 18.627 -28.096 1.00 31.32 136 LYS A N 1
ATOM 1038 C CA . LYS A 1 135 ? -40.657 17.411 -27.327 1.00 34.09 136 LYS A CA 1
ATOM 1039 C C . LYS A 1 135 ? -39.797 16.393 -28.065 1.00 39.88 136 LYS A C 1
ATOM 1040 O O . LYS A 1 135 ? -39.460 15.346 -27.515 1.00 39.80 136 LYS A O 1
ATOM 1046 N N . GLY A 1 136 ? -39.446 16.701 -29.309 1.00 31.53 137 GLY A N 1
ATOM 1047 C CA . GLY A 1 136 ? -38.631 15.788 -30.088 1.00 38.26 137 GLY A CA 1
ATOM 1048 C C . GLY A 1 136 ? -37.166 15.813 -29.699 1.00 36.73 137 GLY A C 1
ATOM 1049 O O . GLY A 1 136 ? -36.809 16.221 -28.594 1.00 30.31 137 GLY A O 1
ATOM 1050 N N . THR A 1 137 ? -36.305 15.380 -30.610 1.00 42.10 138 THR A N 1
ATOM 1051 C CA . THR A 1 137 ? -34.877 15.360 -30.329 1.00 43.75 138 THR A CA 1
ATOM 1052 C C . THR A 1 137 ? -34.061 16.161 -31.326 1.00 39.91 138 THR A C 1
ATOM 1053 O O . THR A 1 137 ? -34.438 16.306 -32.489 1.00 25.00 138 THR A O 1
ATOM 1057 N N . ILE A 1 138 ? -32.944 16.692 -30.846 1.00 33.56 139 ILE A N 1
ATOM 1058 C CA . ILE A 1 138 ? -32.015 17.438 -31.678 1.00 26.63 139 ILE A CA 1
ATOM 1059 C C . ILE A 1 138 ? -30.823 16.489 -31.775 1.00 22.48 139 ILE A C 1
ATOM 106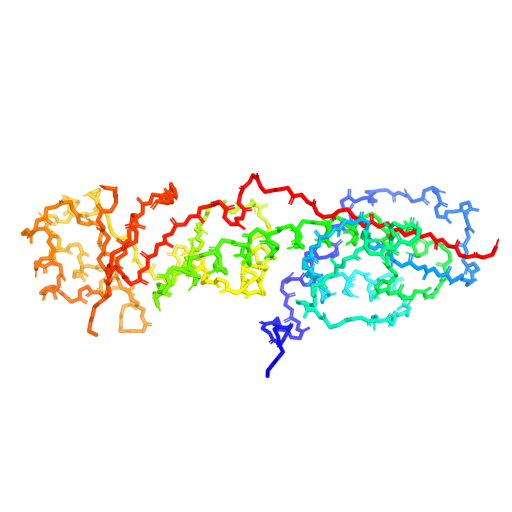0 O O . ILE A 1 138 ? -30.261 16.087 -30.750 1.00 29.89 139 ILE A O 1
ATOM 1065 N N . ALA A 1 139 ? -30.450 16.118 -32.995 1.00 30.71 140 ALA A N 1
ATOM 1066 C CA . ALA A 1 139 ? -29.347 15.185 -33.189 1.00 33.61 140 ALA A CA 1
ATOM 1067 C C . ALA A 1 139 ? -28.146 15.762 -33.912 1.00 31.83 140 ALA A C 1
ATOM 1068 O O . ALA A 1 139 ? -28.242 16.785 -34.595 1.00 30.36 140 ALA A O 1
ATOM 1070 N N . GLY A 1 140 ? -27.013 15.083 -33.748 1.00 28.58 141 GLY A N 1
ATOM 1071 C CA . GLY A 1 140 ? -25.786 15.500 -34.392 1.00 24.35 141 GLY A CA 1
ATOM 1072 C C . GLY A 1 140 ? -25.684 14.861 -35.764 1.00 28.09 141 GLY A C 1
ATOM 1073 O O . GLY A 1 140 ? -26.690 14.425 -36.331 1.00 21.72 141 GLY A O 1
ATOM 1074 N N . THR A 1 141 ? -24.466 14.787 -36.288 1.00 27.82 142 THR A N 1
ATOM 1075 C CA . THR A 1 141 ? -24.221 14.222 -37.612 1.00 25.89 142 THR A CA 1
ATOM 1076 C C . THR A 1 141 ? -22.899 13.449 -37.635 1.00 18.45 142 THR A C 1
ATOM 1077 O O . THR A 1 141 ? -22.298 13.202 -36.592 1.00 24.78 142 THR A O 1
ATOM 1081 N N . ARG A 1 142 ? -22.456 13.078 -38.834 1.00 18.45 143 ARG A N 1
ATOM 1082 C CA . ARG A 1 142 ? -21.192 12.361 -39.024 1.00 24.20 143 ARG A CA 1
ATOM 1083 C C . ARG A 1 142 ? -20.113 13.327 -39.520 1.00 23.66 143 ARG A C 1
ATOM 1084 O O . ARG A 1 142 ? -19.040 12.903 -39.943 1.00 23.47 143 ARG A O 1
ATOM 1092 N N . LYS A 1 143 ? -20.407 14.624 -39.478 1.00 21.46 144 LYS A N 1
ATOM 1093 C CA . LYS A 1 143 ? -19.453 15.638 -39.922 1.00 32.05 144 LYS A CA 1
ATOM 1094 C C . LYS A 1 143 ? -18.545 16.010 -38.757 1.00 32.71 144 LYS A C 1
ATOM 1095 O O . LYS A 1 143 ? -18.374 17.184 -38.418 1.00 34.33 144 LYS A O 1
ATOM 1101 N N . THR A 1 144 ? -17.964 14.984 -38.153 1.00 22.91 145 THR A N 1
ATOM 1102 C CA . THR A 1 144 ? -17.080 15.137 -37.011 1.00 27.13 145 THR A CA 1
ATOM 1103 C C . THR A 1 144 ? -15.622 15.306 -37.432 1.00 28.54 145 THR A C 1
ATOM 1104 O O . THR A 1 144 ? -15.262 15.064 -38.583 1.00 24.69 145 THR A O 1
ATOM 1108 N N . THR A 1 145 ? -14.774 15.725 -36.503 1.00 24.83 146 THR A N 1
ATOM 1109 C CA . THR A 1 145 ? -13.378 15.908 -36.849 1.00 18.50 146 THR A CA 1
ATOM 1110 C C . THR A 1 145 ? -12.678 14.555 -36.945 1.00 26.81 146 THR A C 1
ATOM 1111 O O . THR A 1 145 ? -12.765 13.725 -36.037 1.00 23.29 146 THR A O 1
ATOM 1115 N N . PRO A 1 146 ? -11.986 14.312 -38.063 1.00 23.38 147 PRO A N 1
ATOM 1116 C CA . PRO A 1 146 ? -11.256 13.066 -38.321 1.00 26.90 147 PRO A CA 1
ATOM 1117 C C . PRO A 1 146 ? -10.393 12.638 -37.133 1.00 26.91 147 PRO A C 1
ATOM 1118 O O . PRO A 1 146 ? -9.509 13.377 -36.701 1.00 30.08 147 PRO A O 1
ATOM 1122 N N . GLY A 1 147 ? -10.670 11.453 -36.600 1.00 22.76 148 GLY A N 1
ATOM 1123 C CA . GLY A 1 147 ? -9.898 10.943 -35.482 1.00 22.47 148 GLY A CA 1
ATOM 1124 C C . GLY A 1 147 ? -10.444 11.285 -34.108 1.00 19.77 148 GLY A C 1
ATOM 1125 O O . GLY A 1 147 ? -10.100 10.642 -33.123 1.00 18.86 148 GLY A O 1
ATOM 1126 N N . LEU A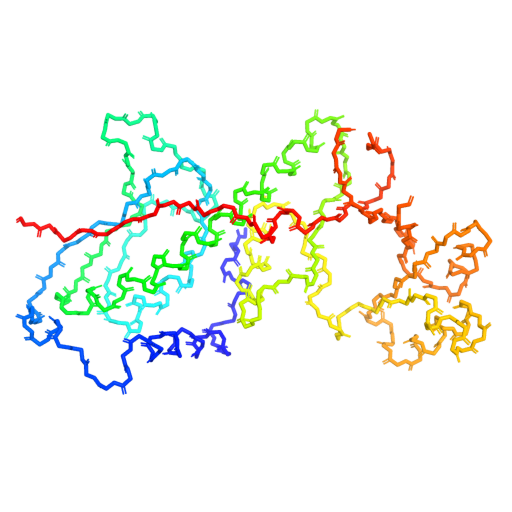 1 148 ? -11.315 12.283 -34.040 1.00 20.11 149 LEU A N 1
ATOM 1127 C CA . LEU A 1 148 ? -11.871 12.709 -32.766 1.00 30.99 149 LEU A CA 1
ATOM 1128 C C . LEU A 1 148 ? -13.364 12.401 -32.636 1.00 25.55 149 LEU A C 1
ATOM 1129 O O . LEU A 1 148 ? -14.058 13.010 -31.820 1.00 23.79 149 LEU A O 1
ATOM 1134 N N . ARG A 1 149 ? -13.859 11.450 -33.421 1.00 14.72 150 ARG A N 1
ATOM 1135 C CA . ARG A 1 149 ? -15.282 11.137 -33.375 1.00 14.68 150 ARG A CA 1
ATOM 1136 C C . ARG A 1 149 ? -15.792 10.685 -32.017 1.00 26.42 150 ARG A C 1
ATOM 1137 O O . ARG A 1 149 ? -16.847 11.137 -31.576 1.00 28.10 150 ARG A O 1
ATOM 1145 N N . ARG A 1 150 ? -15.053 9.808 -31.346 1.00 20.69 151 ARG A N 1
ATOM 1146 C CA . ARG A 1 150 ? -15.503 9.313 -30.051 1.00 26.31 151 ARG A CA 1
ATOM 1147 C C . ARG A 1 150 ? -15.702 10.474 -29.078 1.00 22.74 151 ARG A C 1
ATOM 1148 O O . ARG A 1 150 ? -16.742 10.581 -28.427 1.00 19.00 151 ARG A O 1
ATOM 1156 N N . LEU A 1 151 ? -14.713 11.356 -29.005 1.00 20.83 152 LEU A N 1
ATOM 1157 C CA . LEU A 1 151 ? -14.784 12.500 -28.108 1.00 26.27 152 LEU A CA 1
ATOM 1158 C C . LEU A 1 151 ? -15.924 13.469 -28.417 1.00 23.93 152 LEU A C 1
ATOM 1159 O O . LEU A 1 151 ? -16.610 13.938 -27.512 1.00 26.06 152 LEU A O 1
ATOM 1164 N N . GLU A 1 152 ? -16.125 13.769 -29.692 1.00 20.88 153 GLU A N 1
ATOM 1165 C CA . GLU A 1 152 ? -17.162 14.716 -30.087 1.00 18.67 153 GLU A CA 1
ATOM 1166 C C . GLU A 1 152 ? -18.580 14.194 -29.893 1.00 20.25 153 GLU A C 1
ATOM 1167 O O . GLU A 1 152 ? -19.470 14.950 -29.509 1.00 23.38 153 GLU A O 1
ATOM 1173 N N . LYS A 1 153 ? -18.771 12.896 -30.124 1.00 12.81 154 LYS A N 1
ATOM 1174 C CA . LYS A 1 153 ? -20.069 12.261 -29.947 1.00 14.91 154 LYS A CA 1
ATOM 1175 C C . LYS A 1 153 ? -20.373 12.240 -28.454 1.00 22.09 154 LYS A C 1
ATOM 1176 O O . LYS A 1 153 ? -21.488 12.545 -28.028 1.00 28.66 154 LYS A O 1
ATOM 1182 N N . TYR A 1 154 ? -19.363 11.887 -27.665 1.00 18.93 155 TYR A N 1
ATOM 1183 C CA . TYR A 1 154 ? -19.501 11.840 -26.217 1.00 23.58 155 TYR A CA 1
ATOM 1184 C C . TYR A 1 154 ? -19.940 13.224 -25.727 1.00 18.75 155 TYR A C 1
ATOM 1185 O O . TYR A 1 154 ? -20.826 13.341 -24.878 1.00 27.37 155 TYR A O 1
ATOM 1194 N N . SER A 1 155 ? -19.315 14.264 -26.273 1.00 24.24 156 SER A N 1
ATOM 1195 C CA . SER A 1 155 ? -19.641 15.634 -25.886 1.00 35.36 156 SER A CA 1
ATOM 1196 C C . SER A 1 155 ? -21.080 15.987 -26.247 1.00 20.75 156 SER A C 1
ATOM 1197 O O . SER A 1 155 ? -21.751 16.702 -25.507 1.00 33.06 156 SER A O 1
ATOM 1200 N N . MET A 1 156 ? -21.542 15.486 -27.388 1.00 22.52 157 MET A N 1
ATOM 1201 C CA . MET A 1 156 ? -22.914 15.726 -27.818 1.00 21.73 157 MET A CA 1
ATOM 1202 C C . MET A 1 156 ? -23.860 15.186 -26.742 1.00 36.07 157 MET A C 1
ATOM 1203 O O . MET A 1 156 ? -24.793 15.870 -26.310 1.00 26.54 157 MET A O 1
ATOM 1208 N N . LEU A 1 157 ? -23.603 13.961 -26.297 1.00 21.96 158 LEU A N 1
ATOM 1209 C CA . LEU A 1 157 ? -24.431 13.335 -25.275 1.00 31.92 158 LEU A CA 1
ATOM 1210 C C . LEU A 1 157 ? -24.459 14.149 -23.990 1.00 27.27 158 LEU A C 1
ATOM 1211 O O . LEU A 1 157 ? -25.524 14.402 -23.433 1.00 31.80 158 LEU A O 1
ATOM 1216 N N . VAL A 1 158 ? -23.282 14.549 -23.523 1.00 31.52 159 VAL A N 1
ATOM 1217 C CA . VAL A 1 158 ? -23.177 15.333 -22.303 1.00 31.16 159 VAL A CA 1
ATOM 1218 C C . VAL A 1 158 ? -23.996 16.613 -22.446 1.00 40.91 159 VAL A C 1
ATOM 1219 O O . VAL A 1 158 ? -24.712 17.006 -21.528 1.00 43.22 159 VAL A O 1
ATOM 1223 N N . GLY A 1 159 ? -23.891 17.248 -23.610 1.00 25.34 160 GLY A N 1
ATOM 1224 C CA . GLY A 1 159 ? -24.633 18.466 -23.865 1.00 32.25 160 GLY A CA 1
ATOM 1225 C C . GLY A 1 159 ? -26.140 18.254 -23.913 1.00 32.05 160 GLY A C 1
ATOM 1226 O O . GLY A 1 159 ? -26.897 19.213 -24.030 1.00 36.98 160 GLY A O 1
ATOM 1227 N N . GLY A 1 160 ? -26.575 17.002 -23.831 1.00 29.67 161 GLY A N 1
ATOM 1228 C CA . GLY A 1 160 ? -27.998 16.710 -23.847 1.00 17.63 161 GLY A CA 1
ATOM 1229 C C . GLY A 1 160 ? -28.628 16.441 -25.201 1.00 33.24 161 GLY A C 1
ATOM 1230 O O . GLY A 1 160 ? -29.847 16.324 -25.301 1.00 32.49 161 GLY A O 1
ATOM 1231 N N . CYS A 1 161 ? -27.838 16.348 -26.240 1.00 20.03 162 CYS A N 1
ATOM 1232 C CA . CYS A 1 161 ? -28.345 16.066 -27.550 1.00 22.45 162 CYS A CA 1
ATOM 1233 C C . CYS A 1 161 ? -28.235 14.584 -27.922 1.00 26.89 162 CYS A C 1
ATOM 1234 O O . CYS A 1 161 ? -27.579 13.851 -27.282 1.00 33.62 162 CYS A O 1
ATOM 1237 N N . ASP A 1 162 ? -28.949 14.178 -28.936 1.00 29.75 163 ASP A N 1
ATOM 1238 C CA . ASP A 1 162 ? -28.825 12.866 -29.521 1.00 30.58 163 ASP A CA 1
ATOM 1239 C C . ASP A 1 162 ? -27.628 12.906 -30.436 1.00 24.34 163 ASP A C 1
ATOM 1240 O O . ASP A 1 162 ? -27.348 13.877 -31.066 1.00 38.39 163 ASP A O 1
ATOM 1245 N N . THR A 1 163 ? -26.928 11.807 -30.473 1.00 30.38 164 THR A N 1
ATOM 1246 C CA . THR A 1 163 ? -25.708 11.592 -31.180 1.00 10.50 164 THR A CA 1
ATOM 1247 C C . THR A 1 163 ? -25.986 11.303 -32.665 1.00 35.38 164 THR A C 1
ATOM 1248 O O . THR A 1 163 ? -25.196 11.587 -33.543 1.00 24.21 164 THR A O 1
ATOM 1252 N N . HIS A 1 164 ? -27.146 10.747 -32.923 1.00 19.37 165 HIS A N 1
ATOM 1253 C CA . HIS A 1 164 ? -27.465 10.233 -34.210 1.00 24.04 165 HIS A CA 1
ATOM 1254 C C . HIS A 1 164 ? -26.544 9.014 -34.441 1.00 26.98 165 HIS A C 1
ATOM 1255 O O . HIS A 1 164 ? -25.898 8.569 -33.530 1.00 35.97 165 HIS A O 1
ATOM 1262 N N . ARG A 1 165 ? -26.527 8.482 -35.634 1.00 26.60 166 ARG A N 1
ATOM 1263 C CA . ARG A 1 165 ? -25.774 7.283 -35.950 1.00 31.70 166 ARG A CA 1
ATOM 1264 C C . ARG A 1 165 ? -24.290 7.549 -35.745 1.00 33.55 166 ARG A C 1
ATOM 1265 O O . ARG A 1 165 ? -23.819 8.546 -36.151 1.00 26.95 166 ARG A O 1
ATOM 1273 N N . TYR A 1 166 ? -23.575 6.627 -35.139 1.00 22.36 167 TYR A N 1
ATOM 1274 C CA . TYR A 1 166 ? -22.163 6.820 -34.923 1.00 24.26 167 TYR A CA 1
ATOM 1275 C C . TYR A 1 166 ? -21.318 6.792 -36.180 1.00 17.91 167 TYR A C 1
ATOM 1276 O O . TYR A 1 166 ? -20.495 7.613 -36.334 1.00 29.13 167 TYR A O 1
ATOM 1285 N N . ASP A 1 167 ? -21.539 5.809 -37.036 1.00 21.13 168 ASP A N 1
ATOM 1286 C CA . ASP A 1 167 ? -20.778 5.597 -38.243 1.00 29.38 168 ASP A CA 1
ATOM 1287 C C . ASP A 1 167 ? -21.556 4.901 -39.367 1.00 18.86 168 ASP A C 1
ATOM 1288 O O . ASP A 1 167 ? -22.678 4.765 -39.267 1.00 27.51 168 ASP A O 1
ATOM 1293 N N . LEU A 1 168 ? -20.908 4.518 -40.430 1.00 28.35 169 LEU A N 1
ATOM 1294 C CA . LEU A 1 168 ? -21.505 3.805 -41.567 1.00 31.10 169 LEU A CA 1
ATOM 1295 C C . LEU A 1 168 ? -21.893 2.353 -41.249 1.00 39.73 169 LEU A C 1
ATOM 1296 O O . LEU A 1 168 ? -22.515 1.690 -42.031 1.00 30.49 169 LEU A O 1
ATOM 1301 N N . SER A 1 169 ? -21.512 1.901 -40.072 1.00 28.52 170 SER A N 1
ATOM 1302 C CA . SER A 1 169 ? -21.790 0.548 -39.660 1.00 39.61 170 SER A CA 1
ATOM 1303 C C . SER A 1 169 ? -22.994 0.474 -38.734 1.00 29.68 170 SER A C 1
ATOM 1304 O O . SER A 1 169 ? -23.404 -0.574 -38.379 1.00 34.39 170 SER A O 1
ATOM 1307 N N . SER A 1 170 ? -23.563 1.606 -38.397 1.00 30.12 171 SER A N 1
ATOM 1308 C CA . SER A 1 170 ? -24.428 1.761 -37.257 1.00 32.51 171 SER A CA 1
ATOM 1309 C C . SER A 1 170 ? -25.959 1.695 -37.392 1.00 49.43 171 SER A C 1
ATOM 1310 O O . SER A 1 170 ? -26.595 0.995 -36.653 1.00 32.20 171 SER A O 1
ATOM 1313 N N . MET A 1 171 ? -26.522 2.494 -38.264 1.00 32.87 172 MET A N 1
ATOM 1314 C CA . MET A 1 171 ? -27.909 2.514 -38.617 1.00 26.19 172 MET A CA 1
ATOM 1315 C C . MET A 1 171 ? -27.761 2.823 -40.070 1.00 33.93 172 MET A C 1
ATOM 1316 O O . MET A 1 171 ? -27.018 3.681 -40.387 1.00 44.94 172 MET A O 1
ATOM 1321 N N . VAL A 1 172 ? -28.435 2.134 -40.949 1.00 26.13 173 VAL A N 1
ATOM 1322 C CA . VAL A 1 172 ? -28.241 2.306 -42.382 1.00 23.82 173 VAL A CA 1
ATOM 1323 C C . VAL A 1 172 ? -28.969 3.567 -42.861 1.00 35.28 173 VAL A C 1
ATOM 1324 O O . VAL A 1 172 ? -30.056 3.882 -42.376 1.00 26.82 173 VAL A O 1
ATOM 1328 N N . MET A 1 173 ? -28.370 4.294 -43.799 1.00 27.62 174 MET A N 1
ATOM 1329 C CA . MET A 1 173 ? -29.016 5.494 -44.335 1.00 47.24 174 MET A CA 1
ATOM 1330 C C . MET A 1 173 ? -29.057 5.453 -45.855 1.00 28.03 174 MET A C 1
ATOM 1331 O O . MET A 1 173 ? -28.037 5.638 -46.519 1.00 55.21 174 MET A O 1
ATOM 1336 N N . LEU A 1 174 ? -30.244 5.209 -46.399 1.00 37.42 175 LEU A N 1
ATOM 1337 C CA . LEU A 1 174 ? -30.425 5.126 -47.843 1.00 37.27 175 LEU A CA 1
ATOM 1338 C C . LEU A 1 174 ? -30.859 6.448 -48.463 1.00 48.99 175 LEU A C 1
ATOM 1339 O O . LEU A 1 174 ? -31.663 7.183 -47.894 1.00 38.83 175 LEU A O 1
ATOM 1344 N N . LYS A 1 175 ? -30.314 6.743 -49.638 1.00 65.33 176 LYS A N 1
ATOM 1345 C CA . LYS A 1 175 ? -30.653 7.961 -50.362 1.00 56.52 176 LYS A CA 1
ATOM 1346 C C . LYS A 1 175 ? -31.048 7.631 -51.791 1.00 68.02 176 LYS A C 1
ATOM 1347 O O . LYS A 1 175 ? -31.296 6.474 -52.142 1.00 59.29 176 LYS A O 1
ATOM 1353 N N . ASP A 1 176 ? -31.105 8.673 -52.609 1.00 64.82 177 ASP A N 1
ATOM 1354 C CA . ASP A 1 176 ? -31.447 8.534 -54.010 1.00 68.56 177 ASP A CA 1
ATOM 1355 C C . ASP A 1 176 ? -30.514 7.518 -54.667 1.00 42.82 177 ASP A C 1
ATOM 1356 O O . ASP A 1 176 ? -30.971 6.564 -55.295 1.00 37.25 177 ASP A O 1
ATOM 1361 N N . ASN A 1 177 ? -29.209 7.721 -54.499 1.00 59.00 178 ASN A N 1
ATOM 1362 C CA . ASN A 1 177 ? -28.202 6.838 -55.076 1.00 45.29 178 ASN A CA 1
ATOM 1363 C C . ASN A 1 177 ? -28.468 5.375 -54.749 1.00 46.06 178 ASN A C 1
ATOM 1364 O O . ASN A 1 177 ? -28.289 4.504 -55.598 1.00 52.10 178 ASN A O 1
ATOM 1369 N N . HIS A 1 178 ? -28.892 5.107 -53.519 1.00 33.28 179 HIS A N 1
ATOM 1370 C CA . HIS A 1 178 ? -29.169 3.738 -53.099 1.00 52.22 179 HIS A CA 1
ATOM 1371 C C . HIS A 1 178 ? -30.499 3.223 -53.651 1.00 57.70 179 HIS A C 1
ATOM 1372 O O . HIS A 1 178 ? -30.596 2.060 -54.042 1.00 37.59 179 HIS A O 1
ATOM 1379 N N . ILE A 1 179 ? -31.515 4.085 -53.694 1.00 73.05 180 ILE A N 1
ATOM 1380 C CA . ILE A 1 179 ? -32.830 3.675 -54.184 1.00 84.45 180 ILE A CA 1
ATOM 1381 C C . ILE A 1 179 ? -32.899 3.302 -55.666 1.00 78.36 180 ILE A C 1
ATOM 1382 O O . ILE A 1 179 ? -33.491 2.278 -56.008 1.00 69.77 180 ILE A O 1
ATOM 1387 N N . TRP A 1 180 ? -32.320 4.108 -56.554 1.00 71.90 181 TRP A N 1
ATOM 1388 C CA . TRP A 1 180 ? -32.365 3.740 -57.969 1.00 68.47 181 TRP A CA 1
ATOM 1389 C C . TRP A 1 180 ? -31.239 2.775 -58.307 1.00 60.70 181 TRP A C 1
ATOM 1390 O O . TRP A 1 180 ? -31.179 2.242 -59.413 1.00 45.65 181 TRP A O 1
ATOM 1401 N N . ALA A 1 181 ? -30.340 2.558 -57.354 1.00 58.45 182 ALA A N 1
ATOM 1402 C CA . ALA A 1 181 ? -29.250 1.628 -57.577 1.00 61.56 182 ALA A CA 1
ATOM 1403 C C . ALA A 1 181 ? -29.846 0.223 -57.518 1.00 70.10 182 ALA A C 1
ATOM 1404 O O . ALA A 1 181 ? -29.389 -0.691 -58.203 1.00 69.24 182 ALA A O 1
ATOM 1406 N N . THR A 1 182 ? -30.884 0.072 -56.700 1.00 67.21 183 THR A N 1
ATOM 1407 C CA . THR A 1 182 ? -31.557 -1.208 -56.523 1.00 69.51 183 THR A CA 1
ATOM 1408 C C . THR A 1 182 ? -32.827 -1.293 -57.362 1.00 62.89 183 THR A C 1
ATOM 1409 O O . THR A 1 182 ? -33.313 -2.384 -57.657 1.00 64.07 183 THR A O 1
ATOM 1413 N N . GLY A 1 183 ? -33.367 -0.137 -57.736 1.00 75.02 184 GLY A N 1
ATOM 1414 C CA . GLY A 1 183 ? -34.580 -0.109 -58.536 1.00 70.75 184 GLY A CA 1
ATOM 1415 C C . GLY A 1 183 ? -35.713 0.667 -57.886 1.00 60.47 184 GLY A C 1
ATOM 1416 O O . GLY A 1 183 ? -36.410 1.434 -58.550 1.00 62.43 184 GLY A O 1
ATOM 1417 N N . SER A 1 184 ? -35.900 0.465 -56.587 1.00 63.92 185 SER A N 1
ATOM 1418 C CA . SER A 1 184 ? -36.954 1.151 -55.851 1.00 55.30 185 SER A CA 1
ATOM 1419 C C . SER A 1 184 ? -36.628 1.231 -54.364 1.00 63.06 185 SER A C 1
ATOM 1420 O O . SER A 1 184 ? -35.829 0.448 -53.850 1.00 62.36 185 SER A O 1
ATOM 1423 N N . ILE A 1 185 ? -37.248 2.188 -53.681 1.00 46.97 186 ILE A N 1
ATOM 1424 C CA . ILE A 1 185 ? -37.046 2.356 -52.251 1.00 57.29 186 ILE A CA 1
ATOM 1425 C C . ILE A 1 185 ? -37.252 1.001 -51.591 1.00 56.63 186 ILE A C 1
ATOM 1426 O O . ILE A 1 185 ? -36.546 0.641 -50.648 1.00 62.44 186 ILE A O 1
ATOM 1431 N N . THR A 1 186 ? -38.224 0.252 -52.103 1.00 58.55 187 THR A N 1
ATOM 1432 C CA . THR A 1 186 ? -38.524 -1.069 -51.574 1.00 60.55 187 THR A CA 1
ATOM 1433 C C . THR A 1 186 ? -37.331 -1.997 -51.783 1.00 48.54 187 THR A C 1
ATOM 1434 O O . THR A 1 186 ? -36.998 -2.794 -50.907 1.00 52.33 187 THR A O 1
ATOM 1438 N N . ASN A 1 187 ? -36.684 -1.895 -52.940 1.00 45.35 188 ASN A N 1
ATOM 1439 C CA . ASN A 1 187 ? -35.527 -2.737 -53.214 1.00 55.52 188 ASN A CA 1
ATOM 1440 C C . ASN A 1 187 ? -34.339 -2.302 -52.366 1.00 56.14 188 ASN A C 1
ATOM 1441 O O . ASN A 1 187 ? -33.608 -3.137 -51.829 1.00 46.62 188 ASN A O 1
ATOM 1446 N N . ALA A 1 188 ? -34.151 -0.991 -52.251 1.00 56.59 189 ALA A N 1
ATOM 1447 C CA . ALA A 1 188 ? -33.057 -0.445 -51.459 1.00 46.01 189 ALA A CA 1
ATOM 1448 C C . ALA A 1 188 ? -33.206 -0.923 -50.019 1.00 39.08 189 ALA A C 1
ATOM 1449 O O . ALA A 1 188 ? -32.272 -1.471 -49.438 1.00 35.53 189 ALA A O 1
ATOM 1451 N N . VAL A 1 189 ? -34.392 -0.726 -49.455 1.00 43.14 190 VAL A N 1
ATOM 1452 C CA . VAL A 1 189 ? -34.662 -1.140 -48.083 1.00 36.91 190 VAL A CA 1
ATOM 1453 C C . VAL A 1 189 ? -34.467 -2.641 -47.885 1.00 34.39 190 VAL A C 1
ATOM 1454 O O . VAL A 1 189 ? -33.866 -3.064 -46.898 1.00 45.69 190 VAL A O 1
ATOM 1458 N N . LYS A 1 190 ? -34.967 -3.444 -48.819 1.00 41.13 191 LYS A N 1
ATOM 1459 C CA . LYS A 1 190 ? -34.835 -4.898 -48.719 1.00 47.79 191 LYS A CA 1
ATOM 1460 C C . LYS A 1 190 ? -33.376 -5.350 -48.720 1.00 42.43 191 LYS A C 1
ATOM 1461 O O . LYS A 1 190 ? -32.965 -6.139 -47.865 1.00 31.69 191 LYS A O 1
ATOM 1467 N N . ASN A 1 191 ? -32.595 -4.862 -49.679 1.00 31.25 192 ASN A N 1
ATOM 1468 C CA . ASN A 1 191 ? -31.186 -5.233 -49.741 1.00 37.41 192 ASN A CA 1
ATOM 1469 C C . ASN A 1 191 ? -30.484 -4.802 -48.459 1.00 42.26 192 ASN A C 1
ATOM 1470 O O . ASN A 1 191 ? -29.701 -5.559 -47.883 1.00 45.00 192 ASN A O 1
ATOM 1475 N N . ALA A 1 192 ? -30.773 -3.583 -48.012 1.00 32.92 193 ALA A N 1
ATOM 1476 C CA . ALA A 1 192 ? -30.172 -3.076 -46.786 1.00 43.48 193 ALA A CA 1
ATOM 1477 C C . ALA A 1 192 ? -30.569 -3.976 -45.620 1.00 30.70 193 ALA A C 1
ATOM 1478 O O . ALA A 1 192 ? -29.737 -4.323 -44.782 1.00 25.32 193 ALA A O 1
ATOM 1480 N N . ARG A 1 193 ? -31.844 -4.356 -45.579 1.00 26.55 194 ARG A N 1
ATOM 1481 C CA . ARG A 1 193 ? -32.359 -5.213 -44.516 1.00 31.67 194 ARG A CA 1
ATOM 1482 C C . ARG A 1 193 ? -31.751 -6.613 -44.611 1.00 36.00 194 ARG A C 1
ATOM 1483 O O . ARG A 1 193 ? -31.560 -7.289 -43.602 1.00 26.95 194 ARG A O 1
ATOM 1491 N N . ALA A 1 194 ? -31.448 -7.039 -45.834 1.00 26.94 195 ALA A N 1
ATOM 1492 C CA . ALA A 1 194 ? -30.849 -8.347 -46.076 1.00 22.00 195 ALA A CA 1
ATOM 1493 C C . ALA A 1 194 ? -29.462 -8.491 -45.439 1.00 30.73 195 ALA A C 1
ATOM 1494 O O . ALA A 1 194 ? -29.005 -9.609 -45.185 1.00 36.39 195 ALA A O 1
ATOM 1496 N N . VAL A 1 195 ? -28.790 -7.370 -45.185 1.00 32.66 196 VAL A N 1
ATOM 1497 C CA . VAL A 1 195 ? -27.459 -7.429 -44.591 1.00 28.35 196 VAL A CA 1
ATOM 1498 C C . VAL A 1 195 ? -27.319 -6.857 -43.183 1.00 23.48 196 VAL A C 1
ATOM 1499 O O . VAL A 1 195 ? -26.483 -7.328 -42.410 1.00 30.00 196 VAL A O 1
ATOM 1503 N N . CYS A 1 196 ? -28.124 -5.859 -42.832 1.00 24.09 197 CYS A N 1
ATOM 1504 C CA . CYS A 1 196 ? -28.017 -5.306 -41.488 1.00 25.45 197 CYS A CA 1
ATOM 1505 C C . CYS A 1 196 ? -28.838 -6.144 -40.516 1.00 36.22 197 CYS A C 1
ATOM 1506 O O . CYS A 1 196 ? -28.570 -6.155 -39.313 1.00 27.41 197 CYS A O 1
ATOM 1509 N N . GLY A 1 197 ? -29.833 -6.856 -41.043 1.00 29.99 198 GLY A N 1
ATOM 1510 C CA . GLY A 1 197 ? -30.654 -7.706 -40.196 1.00 45.65 198 GLY A CA 1
ATOM 1511 C C . GLY A 1 197 ? -31.618 -6.954 -39.301 1.00 32.69 198 GLY A C 1
ATOM 1512 O O . GLY A 1 197 ? -31.845 -5.757 -39.488 1.00 37.01 198 GLY A O 1
ATOM 1513 N N . PHE A 1 198 ? -32.169 -7.647 -38.310 1.00 34.69 199 PHE A N 1
ATOM 1514 C CA . PHE A 1 198 ? -33.141 -7.034 -37.411 1.00 35.34 199 PHE A CA 1
ATOM 1515 C C . PHE A 1 198 ? -32.556 -6.066 -36.385 1.00 38.32 199 PHE A C 1
ATOM 1516 O O . PHE A 1 198 ? -33.216 -5.096 -36.003 1.00 33.81 199 PHE A O 1
ATOM 1524 N N . ALA A 1 199 ? -31.327 -6.326 -35.946 1.00 31.71 200 ALA A N 1
ATOM 1525 C CA . ALA A 1 199 ? -30.694 -5.508 -34.918 1.00 28.28 200 ALA A CA 1
ATOM 1526 C C . ALA A 1 199 ? -30.399 -4.043 -35.231 1.00 16.00 200 ALA A C 1
ATOM 1527 O O . ALA A 1 199 ? -30.146 -3.264 -34.316 1.00 37.03 200 ALA A O 1
ATOM 1529 N N . VAL A 1 200 ? -30.427 -3.649 -36.498 1.00 33.74 201 VAL A N 1
ATOM 1530 C CA . VAL A 1 200 ? -30.147 -2.253 -36.813 1.00 29.53 201 VAL A CA 1
ATOM 1531 C C . VAL A 1 200 ? -31.223 -1.587 -37.670 1.00 32.32 201 VAL A C 1
ATOM 1532 O O . VAL A 1 200 ? -31.805 -2.202 -38.566 1.00 33.95 201 VAL A O 1
ATOM 1536 N N . LYS A 1 201 ? -31.493 -0.322 -37.368 1.00 31.85 202 LYS A N 1
ATOM 1537 C CA . LYS A 1 201 ? -32.500 0.445 -38.090 1.00 22.80 202 LYS A CA 1
ATOM 1538 C C . LYS A 1 201 ? -32.053 0.862 -39.484 1.00 37.54 202 LYS A C 1
ATOM 1539 O O . LYS A 1 201 ? -30.865 0.907 -39.787 1.00 26.54 202 LYS A O 1
ATOM 1545 N N . ILE A 1 202 ? -33.031 1.151 -40.332 1.00 18.58 203 ILE A N 1
ATOM 1546 C CA . ILE A 1 202 ? -32.780 1.603 -41.691 1.00 26.97 203 ILE A CA 1
ATOM 1547 C C . ILE A 1 202 ? -33.536 2.916 -41.835 1.00 35.12 203 ILE A C 1
ATOM 1548 O O . ILE A 1 202 ? -34.726 2.999 -41.523 1.00 26.79 203 ILE A O 1
ATOM 1553 N N . GLU A 1 203 ? -32.829 3.944 -42.284 1.00 31.02 204 GLU A N 1
ATOM 1554 C CA . GLU A 1 203 ? -33.422 5.250 -42.481 1.00 28.38 204 GLU A CA 1
ATOM 1555 C C . GLU A 1 203 ? -33.366 5.572 -43.958 1.00 37.38 204 GLU A C 1
ATOM 1556 O O . GLU A 1 203 ? -32.336 5.370 -44.604 1.00 44.81 204 GLU A O 1
ATOM 1562 N N . VAL A 1 204 ? -34.478 6.063 -44.496 1.00 41.24 205 VAL A N 1
ATOM 1563 C CA . VAL A 1 204 ? -34.539 6.408 -45.907 1.00 30.37 205 VAL A CA 1
ATOM 1564 C C . VAL A 1 204 ? -34.890 7.872 -46.109 1.00 40.91 205 VAL A C 1
ATOM 1565 O O . VAL A 1 204 ? -35.868 8.375 -45.551 1.00 45.15 205 VAL A O 1
ATOM 1569 N N . GLU A 1 205 ? -34.074 8.551 -46.905 1.00 47.30 206 GLU A N 1
ATOM 1570 C CA . GLU A 1 205 ? -34.283 9.954 -47.232 1.00 62.22 206 GLU A CA 1
ATOM 1571 C C . GLU A 1 205 ? -35.381 10.003 -48.292 1.00 71.37 206 GLU A C 1
ATOM 1572 O O . GLU A 1 205 ? -35.191 9.528 -49.410 1.00 78.55 206 GLU A O 1
ATOM 1578 N N . CYS A 1 206 ? -36.524 10.577 -47.932 1.00 83.72 207 CYS A N 1
ATOM 1579 C CA . CYS A 1 206 ? -37.652 10.680 -48.851 1.00 78.26 207 CYS A CA 1
ATOM 1580 C C . CYS A 1 206 ? -37.947 12.133 -49.206 1.00 88.51 207 CYS A C 1
ATOM 1581 O O . CYS A 1 206 ? -37.969 13.003 -48.335 1.00 87.10 207 CYS A O 1
ATOM 1584 N N . LEU A 1 207 ? -38.172 12.389 -50.491 1.00 91.21 208 LEU A N 1
ATOM 1585 C CA . LEU A 1 207 ? -38.471 13.735 -50.964 1.00 88.25 208 LEU A CA 1
ATOM 1586 C C . LEU A 1 207 ? -39.956 13.891 -51.270 1.00 83.41 208 LEU A C 1
ATOM 1587 O O . LEU A 1 207 ? -40.524 14.970 -51.104 1.00 84.59 208 LEU A O 1
ATOM 1592 N N . SER A 1 208 ? -40.579 12.807 -51.720 1.00 83.66 209 SER A N 1
ATOM 1593 C CA . SER A 1 208 ? -41.999 12.819 -52.048 1.00 86.14 209 SER A CA 1
ATOM 1594 C C . SER A 1 208 ? -42.824 12.159 -50.949 1.00 78.75 209 SER A C 1
ATOM 1595 O O . SER A 1 208 ? -42.284 11.719 -49.934 1.00 84.13 209 SER A O 1
ATOM 1598 N N . GLU A 1 209 ? -44.135 12.093 -51.158 1.00 68.85 210 GLU A N 1
ATOM 1599 C CA . GLU A 1 209 ? -45.037 11.487 -50.186 1.00 89.59 210 GLU A CA 1
ATOM 1600 C C . GLU A 1 209 ? -45.293 10.019 -50.509 1.00 96.19 210 GLU A C 1
ATOM 1601 O O . GLU A 1 209 ? -45.684 9.241 -49.638 1.00 89.53 210 GLU A O 1
ATOM 1607 N N . ASP A 1 210 ? -45.071 9.647 -51.765 1.00 105.03 211 ASP A N 1
ATOM 1608 C CA . ASP A 1 210 ? -45.280 8.292 -52.200 1.00 112.76 211 ASP A CA 1
ATOM 1609 C C . ASP A 1 210 ? -43.870 7.643 -52.120 1.00 116.11 211 ASP A C 1
ATOM 1610 O O . ASP A 1 210 ? -43.743 6.447 -52.256 1.00 117.35 211 ASP A O 1
ATOM 1615 N N . GLU A 1 211 ? -42.841 8.477 -51.880 1.00 110.24 212 GLU A N 1
ATOM 1616 C CA . GLU A 1 211 ? -41.430 8.096 -51.661 1.00 98.93 212 GLU A CA 1
ATOM 1617 C C . GLU A 1 211 ? -41.210 7.717 -50.226 1.00 94.94 212 GLU A C 1
ATOM 1618 O O . GLU A 1 211 ? -40.102 7.462 -49.805 1.00 98.61 212 GLU A O 1
ATOM 1624 N N . ALA A 1 212 ? -42.271 7.736 -49.464 1.00 81.95 213 ALA A N 1
ATOM 1625 C CA . ALA A 1 212 ? -42.213 7.579 -48.014 1.00 67.64 213 ALA A CA 1
ATOM 1626 C C . ALA A 1 212 ? -43.165 6.590 -47.372 1.00 68.22 213 ALA A C 1
ATOM 1627 O O . ALA A 1 212 ? -42.886 6.057 -46.298 1.00 59.69 213 ALA A O 1
ATOM 1629 N N . THR A 1 213 ? -44.299 6.360 -48.025 1.00 73.67 214 THR A N 1
ATOM 1630 C CA . THR A 1 213 ? -45.231 5.324 -47.604 1.00 74.67 214 THR A CA 1
ATOM 1631 C C . THR A 1 213 ? -44.714 3.965 -48.051 1.00 63.49 214 THR A C 1
ATOM 1632 O O . THR A 1 213 ? -44.990 2.941 -47.425 1.00 56.37 214 THR A O 1
ATOM 1636 N N . GLU A 1 214 ? -43.970 3.969 -49.150 1.00 33.73 215 GLU A N 1
ATOM 1637 C CA . GLU A 1 214 ? -43.383 2.751 -49.682 1.00 55.86 215 GLU A CA 1
ATOM 1638 C C . GLU A 1 214 ? -42.276 2.337 -48.717 1.00 61.16 215 GLU A C 1
ATOM 1639 O O . GLU A 1 214 ? -42.201 1.180 -48.298 1.00 54.65 215 GLU A O 1
ATOM 1645 N N . ALA A 1 215 ? -41.427 3.297 -48.360 1.00 58.07 216 ALA A N 1
ATOM 1646 C CA . ALA A 1 215 ? -40.338 3.041 -47.431 1.00 47.60 216 ALA A CA 1
ATOM 1647 C C . ALA A 1 215 ? -40.922 2.505 -46.133 1.00 44.07 216 ALA A C 1
ATOM 1648 O O . ALA A 1 215 ? -40.433 1.522 -45.574 1.00 46.00 216 ALA A O 1
ATOM 1650 N N 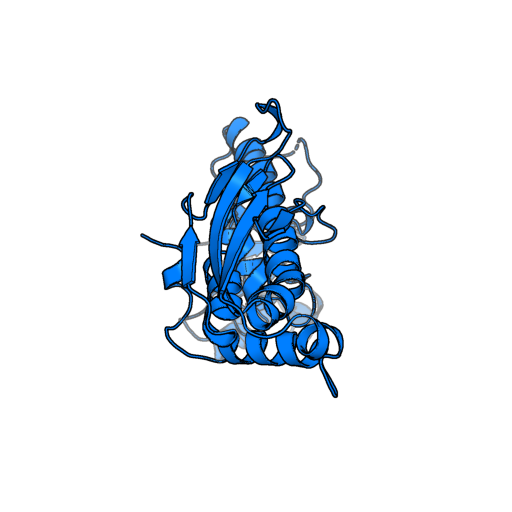. ILE A 1 216 ? -41.986 3.147 -45.663 1.00 47.73 217 ILE A N 1
ATOM 1651 C CA . ILE A 1 216 ? -42.643 2.720 -44.435 1.00 56.13 217 ILE A CA 1
ATOM 1652 C C . ILE A 1 216 ? -43.195 1.313 -44.636 1.00 61.89 217 ILE A C 1
ATOM 1653 O O . ILE A 1 216 ? -43.210 0.499 -43.714 1.00 72.78 217 ILE A O 1
ATOM 1658 N N . GLU A 1 217 ? -43.640 1.030 -45.854 1.00 70.65 218 GLU A N 1
ATOM 1659 C CA . GLU A 1 217 ? -44.191 -0.280 -46.174 1.00 82.32 218 GLU A CA 1
ATOM 1660 C C . GLU A 1 217 ? -43.079 -1.311 -46.331 1.00 84.40 218 GLU A C 1
ATOM 1661 O O . GLU A 1 217 ? -43.276 -2.492 -46.044 1.00 81.65 218 GLU A O 1
ATOM 1667 N N . ALA A 1 218 ? -41.911 -0.854 -46.777 1.00 79.98 219 ALA A N 1
ATOM 1668 C CA . ALA A 1 218 ? -40.757 -1.729 -46.954 1.00 73.22 219 ALA A CA 1
ATOM 1669 C C . ALA A 1 218 ? -40.208 -2.146 -45.590 1.00 61.08 219 ALA A C 1
ATOM 1670 O O . ALA A 1 218 ? -39.513 -3.156 -45.468 1.00 76.47 219 ALA A O 1
ATOM 1672 N N . GLY A 1 219 ? -40.523 -1.361 -44.565 1.00 53.97 220 GLY A N 1
ATOM 1673 C CA . GLY A 1 219 ? -40.061 -1.675 -43.224 1.00 48.07 220 GLY A CA 1
ATOM 1674 C C . GLY A 1 219 ? -39.048 -0.692 -42.668 1.00 49.01 220 GLY A C 1
ATOM 1675 O O . GLY A 1 219 ? -38.442 -0.948 -41.628 1.00 61.46 220 GLY A O 1
ATOM 1676 N N . ALA A 1 220 ? -38.859 0.431 -43.355 1.00 57.11 221 ALA A N 1
ATOM 1677 C CA . ALA A 1 220 ? -37.915 1.450 -42.908 1.00 39.75 221 ALA A CA 1
ATOM 1678 C C . ALA A 1 220 ? -38.275 1.902 -41.501 1.00 44.74 221 ALA A C 1
ATOM 1679 O O . ALA A 1 220 ? -39.454 2.042 -41.168 1.00 39.27 221 ALA A O 1
ATOM 1681 N N . ASP A 1 221 ? -37.258 2.133 -40.677 1.00 35.06 222 ASP A N 1
ATOM 1682 C CA . ASP A 1 221 ? -37.479 2.563 -39.301 1.00 33.57 222 ASP A CA 1
ATOM 1683 C C . ASP A 1 221 ? -37.538 4.083 -39.132 1.00 32.17 222 ASP A C 1
ATOM 1684 O O . ASP A 1 221 ? -38.203 4.586 -38.229 1.00 28.27 222 ASP A O 1
ATOM 1689 N N . VAL A 1 222 ? -36.849 4.808 -40.008 1.00 33.26 223 VAL A N 1
ATOM 1690 C CA . VAL A 1 222 ? -36.798 6.264 -39.941 1.00 36.04 223 VAL A CA 1
ATOM 1691 C C . VAL A 1 222 ? -36.884 6.868 -41.342 1.00 38.61 223 VAL A C 1
ATOM 1692 O O . VAL A 1 222 ? -36.285 6.353 -42.283 1.00 40.75 223 VAL A O 1
ATOM 1696 N N . ILE A 1 223 ? -37.629 7.962 -41.472 1.00 50.34 224 ILE A N 1
ATOM 1697 C CA . ILE A 1 223 ? -37.781 8.641 -42.755 1.00 36.11 224 ILE A CA 1
ATOM 1698 C C . ILE A 1 223 ? -37.313 10.091 -42.661 1.00 44.93 224 ILE A C 1
ATOM 1699 O O . ILE A 1 223 ? -37.744 10.840 -41.778 1.00 42.59 224 ILE A O 1
ATOM 1704 N N . MET A 1 224 ? -36.478 10.463 -43.601 1.00 41.99 225 MET A N 1
ATOM 1705 C CA . MET A 1 224 ? -35.934 11.775 -43.670 1.00 54.54 225 MET A CA 1
ATOM 1706 C C . MET A 1 224 ? -36.522 12.557 -44.835 1.00 56.88 225 MET A C 1
ATOM 1707 O O . MET A 1 224 ? -36.670 12.042 -45.912 1.00 50.62 225 MET A O 1
ATOM 1712 N N . LEU A 1 225 ? -36.852 13.820 -44.586 1.00 69.37 226 LEU A N 1
ATOM 1713 C CA . LEU A 1 225 ? -37.422 14.681 -45.616 1.00 77.57 226 LEU A CA 1
ATOM 1714 C C . LEU A 1 225 ? -36.345 15.537 -46.274 1.00 91.77 226 LEU A C 1
ATOM 1715 O O . LEU A 1 225 ? -36.513 16.007 -47.400 1.00 95.57 226 LEU A O 1
ATOM 1720 N N . ASP A 1 226 ? -35.238 15.735 -45.565 1.00 106.59 227 ASP A N 1
ATOM 1721 C CA . ASP A 1 226 ? -34.131 16.533 -46.079 1.00 125.69 227 ASP A CA 1
ATOM 1722 C C . ASP A 1 226 ? -34.203 17.984 -46.543 1.00 133.60 227 ASP A C 1
ATOM 1723 O O . ASP A 1 226 ? -33.490 18.388 -47.461 1.00 141.05 227 ASP A O 1
ATOM 1728 N N . ASN A 1 227 ? -35.069 18.763 -45.902 1.00 139.77 228 ASN A N 1
ATOM 1729 C CA . ASN A 1 227 ? -35.235 20.169 -46.247 1.00 145.15 228 ASN A CA 1
ATOM 1730 C C . ASN A 1 227 ? -36.416 20.073 -47.207 1.00 146.34 228 ASN A C 1
ATOM 1731 O O . ASN A 1 227 ? -37.284 20.947 -47.229 1.00 145.07 228 ASN A O 1
ATOM 1736 N N . HIS A 1 249 ? -42.755 2.507 -34.293 1.00 84.09 250 HIS A N 1
ATOM 1737 C CA . HIS A 1 249 ? -43.033 1.998 -35.632 1.00 81.87 250 HIS A CA 1
ATOM 1738 C C . HIS A 1 249 ? -42.123 2.654 -36.659 1.00 75.75 250 HIS A C 1
ATOM 1739 O O . HIS A 1 249 ? -41.429 1.970 -37.413 1.00 90.70 250 HIS A O 1
ATOM 1746 N N . PHE A 1 250 ? -42.140 3.982 -36.697 1.00 49.64 251 PHE A N 1
ATOM 1747 C CA . PHE A 1 250 ? -41.275 4.725 -37.601 1.00 52.76 251 PHE A CA 1
ATOM 1748 C C . PHE A 1 250 ? -41.223 6.175 -37.145 1.00 49.27 251 PHE A C 1
ATOM 1749 O O . PHE A 1 250 ? -42.233 6.745 -36.731 1.00 53.28 251 PHE A O 1
ATOM 1757 N N . LEU A 1 251 ? -40.032 6.756 -37.193 1.00 51.58 252 LEU A N 1
ATOM 1758 C CA . LEU A 1 251 ? -39.835 8.133 -36.765 1.00 38.40 252 LEU A CA 1
ATOM 1759 C C . LEU A 1 251 ? -39.628 9.038 -37.973 1.00 44.90 252 LEU A C 1
ATOM 1760 O O . LEU A 1 251 ? -39.331 8.563 -39.071 1.00 33.32 252 LEU A O 1
ATOM 1765 N N . LEU A 1 252 ? -39.791 10.342 -37.763 1.00 34.31 253 LEU A N 1
ATOM 1766 C CA . LEU A 1 252 ? -39.607 11.323 -38.828 1.00 46.77 253 LEU A CA 1
ATOM 1767 C C . LEU A 1 252 ? -38.469 12.280 -38.497 1.00 33.23 253 LEU A C 1
ATOM 1768 O O . LEU A 1 252 ? -38.397 12.809 -37.388 1.00 41.63 253 LEU A O 1
ATOM 1773 N N . GLU A 1 253 ? -37.583 12.502 -39.463 1.00 37.75 254 GLU A N 1
ATOM 1774 C CA . GLU A 1 253 ? -36.451 13.393 -39.252 1.00 48.34 254 GLU A CA 1
ATOM 1775 C C . GLU A 1 253 ? -36.375 14.512 -40.278 1.00 43.75 254 GLU A C 1
ATOM 1776 O O . GLU A 1 253 ? -36.717 14.331 -41.444 1.00 52.00 254 GLU A O 1
ATOM 1782 N N . CYS A 1 254 ? -35.910 15.671 -39.830 1.00 57.98 255 CYS A N 1
ATOM 1783 C CA . CYS A 1 254 ? -35.753 16.817 -40.707 1.00 41.55 255 CYS A CA 1
ATOM 1784 C C . CYS A 1 254 ? -34.281 17.206 -40.730 1.00 60.26 255 CYS A C 1
ATOM 1785 O O . CYS A 1 254 ? -33.687 17.503 -39.690 1.00 44.18 255 CYS A O 1
ATOM 1788 N N . SER A 1 255 ? -33.695 17.186 -41.921 1.00 60.85 256 SER A N 1
ATOM 1789 C CA . SER A 1 255 ? -32.294 17.535 -42.096 1.00 87.78 256 SER A CA 1
ATOM 1790 C C . SER A 1 255 ? -32.181 18.927 -42.701 1.00 93.50 256 SER A C 1
ATOM 1791 O O . SER A 1 255 ? -32.359 19.116 -43.904 1.00 102.27 256 SER A O 1
ATOM 1794 N N . GLY A 1 256 ? -31.698 19.840 -41.873 1.00 103.04 257 GLY A N 1
ATOM 1795 C CA . GLY A 1 256 ? -31.296 21.167 -42.295 1.00 115.28 257 GLY A CA 1
ATOM 1796 C C . GLY A 1 256 ? -30.844 21.980 -41.088 1.00 123.98 257 GLY A C 1
ATOM 1797 O O . GLY A 1 256 ? -29.703 22.460 -40.982 1.00 122.00 257 GLY A O 1
ATOM 1798 N N . GLY A 1 257 ? -31.741 22.086 -40.136 1.00 129.34 258 GLY A N 1
ATOM 1799 C CA . GLY A 1 257 ? -31.465 22.873 -38.978 1.00 134.08 258 GLY A CA 1
ATOM 1800 C C . GLY A 1 257 ? -31.952 24.228 -39.365 1.00 142.13 258 GLY A C 1
ATOM 1801 O O . GLY A 1 257 ? -33.146 24.465 -39.477 1.00 136.99 258 GLY A O 1
ATOM 1802 N N . LEU A 1 258 ? -31.037 25.149 -39.574 1.00 154.97 259 LEU A N 1
ATOM 1803 C CA . LEU A 1 258 ? -31.486 26.505 -39.673 1.00 164.80 259 LEU A CA 1
ATOM 1804 C C . LEU A 1 258 ? -32.060 26.655 -38.282 1.00 167.50 259 LEU A C 1
ATOM 1805 O O . LEU A 1 258 ? -31.963 25.719 -37.472 1.00 173.53 259 LEU A O 1
ATOM 1810 N N . ASN A 1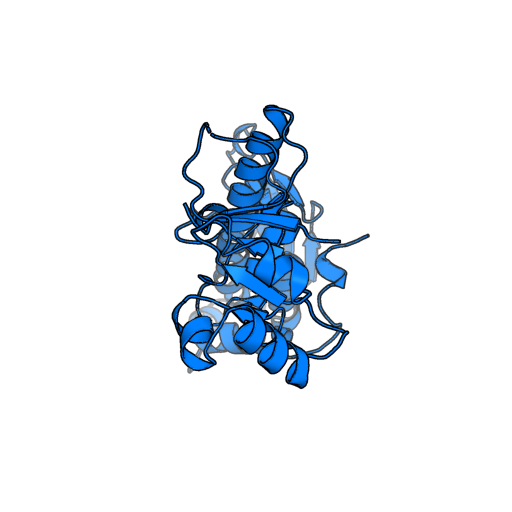 259 ? -32.633 27.804 -37.970 1.00 164.86 260 ASN A N 1
ATOM 1811 C CA . ASN A 1 259 ? -33.351 27.925 -36.704 1.00 158.86 260 ASN A CA 1
ATOM 1812 C C . ASN A 1 259 ? -34.604 28.731 -36.737 1.00 153.14 260 ASN A C 1
ATOM 1813 O O . ASN A 1 259 ? -35.004 29.240 -37.782 1.00 147.78 260 ASN A O 1
ATOM 1818 N N . LEU A 1 260 ? -35.238 28.823 -35.577 1.00 149.90 261 LEU A N 1
ATOM 1819 C CA . LEU A 1 260 ? -36.368 29.694 -35.410 1.00 148.08 261 LEU A CA 1
ATOM 1820 C C . LEU A 1 260 ? -37.471 29.343 -36.406 1.00 147.85 261 LEU A C 1
ATOM 1821 O O . LEU A 1 260 ? -38.400 28.602 -36.103 1.00 143.29 261 LEU A O 1
ATOM 1826 N N . LEU A 1 267 ? -40.181 26.893 -37.074 1.00 82.92 268 LEU A N 1
ATOM 1827 C CA . LEU A 1 267 ? -39.747 25.776 -37.904 1.00 82.26 268 LEU A CA 1
ATOM 1828 C C . LEU A 1 267 ? -40.076 24.440 -37.247 1.00 83.77 268 LEU A C 1
ATOM 1829 O O . LEU A 1 267 ? -40.276 23.435 -37.928 1.00 80.28 268 LEU A O 1
ATOM 1834 N N . CYS A 1 268 ? -40.129 24.437 -35.919 1.00 70.50 269 CYS A N 1
ATOM 1835 C CA . CYS A 1 268 ? -40.433 23.225 -35.167 1.00 62.12 269 CYS A CA 1
ATOM 1836 C C . CYS A 1 268 ? -41.904 22.847 -35.302 1.00 65.47 269 CYS A C 1
ATOM 1837 O O . CYS A 1 268 ? -42.790 23.616 -34.930 1.00 79.34 269 CYS A O 1
ATOM 1840 N N . ASP A 1 269 ? -42.157 21.656 -35.836 1.00 67.46 270 ASP A N 1
ATOM 1841 C CA . ASP A 1 269 ? -43.520 21.173 -36.020 1.00 74.80 270 ASP A CA 1
ATOM 1842 C C . ASP A 1 269 ? -44.001 19.970 -35.214 1.00 77.73 270 ASP A C 1
ATOM 1843 O O . ASP A 1 269 ? -44.604 20.125 -34.152 1.00 71.84 270 ASP A O 1
ATOM 1848 N N . ASP A 1 270 ? -43.730 18.775 -35.726 1.00 91.79 271 ASP A N 1
ATOM 1849 C CA . ASP A 1 270 ? -43.974 17.539 -34.992 1.00 88.34 271 ASP A CA 1
ATOM 1850 C C . ASP A 1 270 ? -43.081 16.412 -35.502 1.00 83.09 271 ASP A C 1
ATOM 1851 O O . ASP A 1 270 ? -43.419 15.235 -35.379 1.00 74.71 271 ASP A O 1
ATOM 1856 N N . ILE A 1 271 ? -41.940 16.782 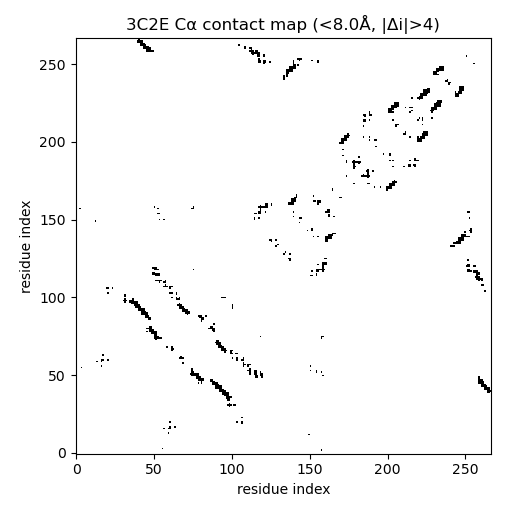-36.074 1.00 59.60 272 ILE A N 1
ATOM 1857 C CA . ILE A 1 271 ? -41.003 15.812 -36.599 1.00 42.97 272 ILE A CA 1
ATOM 1858 C C . ILE A 1 271 ? -40.428 15.223 -35.312 1.00 39.26 272 ILE A C 1
ATOM 1859 O O . ILE A 1 271 ? -40.540 15.838 -34.246 1.00 37.28 272 ILE A O 1
ATOM 1864 N N . ASP A 1 272 ? -39.831 14.041 -35.388 1.00 31.54 273 ASP A N 1
ATOM 1865 C CA . ASP A 1 272 ? -39.263 13.420 -34.193 1.00 43.63 273 ASP A CA 1
ATOM 1866 C C . ASP A 1 272 ? -37.814 13.832 -33.999 1.00 29.60 273 ASP A C 1
ATOM 1867 O O . ASP A 1 272 ? -37.338 13.976 -32.871 1.00 31.85 273 ASP A O 1
ATOM 1872 N N . ILE A 1 273 ? -37.123 14.028 -35.113 1.00 35.64 274 ILE A N 1
ATOM 1873 C CA . ILE A 1 273 ? -35.715 14.377 -35.074 1.00 40.89 274 ILE A CA 1
ATOM 1874 C C . ILE A 1 273 ? -35.336 15.545 -35.971 1.00 30.02 274 ILE A C 1
ATOM 1875 O O . ILE A 1 273 ? -35.729 15.606 -37.134 1.00 35.88 274 ILE A O 1
ATOM 1880 N N . TYR A 1 274 ? -34.571 16.470 -35.409 1.00 34.12 275 TYR A N 1
ATOM 1881 C CA . TYR A 1 274 ? -34.049 17.606 -36.150 1.00 33.68 275 TYR A CA 1
ATOM 1882 C C . TYR A 1 274 ? -32.530 17.474 -36.002 1.00 27.95 275 TYR A C 1
ATOM 1883 O O . TYR A 1 274 ? -32.004 17.475 -34.886 1.00 39.57 275 TYR A O 1
ATOM 1892 N N . SER A 1 275 ? -31.833 17.337 -37.123 1.00 33.55 276 SER A N 1
ATOM 1893 C CA . SER A 1 275 ? -30.384 17.176 -37.097 1.00 34.72 276 SER A CA 1
ATOM 1894 C C . SER A 1 275 ? -29.628 18.441 -37.481 1.00 31.38 276 SER A C 1
ATOM 1895 O O . SER A 1 275 ? -30.065 19.204 -38.348 1.00 34.00 276 SER A O 1
ATOM 1898 N N . THR A 1 276 ? -28.485 18.645 -36.831 1.00 29.62 277 THR A N 1
ATOM 1899 C CA . THR A 1 276 ? -27.644 19.808 -37.084 1.00 31.03 277 THR A CA 1
ATOM 1900 C C . THR A 1 276 ? -26.192 19.551 -36.737 1.00 30.57 277 THR A C 1
ATOM 1901 O O . THR A 1 276 ? -25.887 19.052 -35.651 1.00 32.89 277 THR A O 1
ATOM 1905 N N . SER A 1 277 ? -25.304 19.937 -37.644 1.00 35.32 278 SER A N 1
ATOM 1906 C CA . SER A 1 277 ? -23.879 19.794 -37.425 1.00 28.25 278 SER A CA 1
ATOM 1907 C C . SER A 1 277 ? -23.477 20.998 -36.586 1.00 28.88 278 SER A C 1
ATOM 1908 O O . SER A 1 277 ? -22.340 21.101 -36.125 1.00 30.93 278 SER A O 1
ATOM 1911 N N . SER A 1 278 ? -24.436 21.900 -36.373 1.00 31.52 279 SER A N 1
ATOM 1912 C CA . SER A 1 278 ? -24.195 23.120 -35.600 1.00 34.15 279 SER A CA 1
ATOM 1913 C C . SER A 1 278 ? -23.846 22.865 -34.147 1.00 19.99 279 SER A C 1
ATOM 1914 O O . SER A 1 278 ? -23.130 23.657 -33.535 1.00 32.43 279 SER A O 1
ATOM 1917 N N . ILE A 1 279 ? -24.352 21.771 -33.583 1.00 21.87 280 ILE A N 1
ATOM 1918 C CA . ILE A 1 279 ? -24.033 21.472 -32.197 1.00 29.10 280 ILE A CA 1
ATOM 1919 C C . ILE A 1 279 ? -22.612 20.927 -32.024 1.00 20.58 280 ILE A C 1
ATOM 1920 O O . ILE A 1 279 ? -22.140 20.799 -30.897 1.00 30.81 280 ILE A O 1
ATOM 1925 N N . HIS A 1 280 ? -21.916 20.623 -33.119 1.00 30.15 281 HIS A N 1
ATOM 1926 C CA . HIS A 1 280 ? -20.574 20.067 -32.974 1.00 30.09 281 HIS A CA 1
ATOM 1927 C C . HIS A 1 280 ? -19.475 20.489 -33.952 1.00 23.39 281 HIS A C 1
ATOM 1928 O O . HIS A 1 280 ? -18.293 20.411 -33.620 1.00 28.04 281 HIS A O 1
ATOM 1935 N N . GLN A 1 281 ? -19.848 20.910 -35.153 1.00 29.94 282 GLN A N 1
ATOM 1936 C CA . GLN A 1 281 ? -18.859 21.318 -36.148 1.00 30.45 282 GLN A CA 1
ATOM 1937 C C . GLN A 1 281 ? -18.716 22.839 -36.236 1.00 38.61 282 GLN A C 1
ATOM 1938 O O . GLN A 1 281 ? -19.710 23.560 -36.151 1.00 32.36 282 GLN A O 1
ATOM 1944 N N . GLY A 1 282 ? -17.483 23.316 -36.411 1.00 33.79 283 GLY A N 1
ATOM 1945 C CA . GLY A 1 282 ? -17.237 24.750 -36.514 1.00 28.64 283 GLY A CA 1
ATOM 1946 C C . GLY A 1 282 ? -17.688 25.468 -35.257 1.00 29.00 283 GLY A C 1
ATOM 1947 O O . GLY A 1 282 ? -18.062 26.641 -35.267 1.00 32.48 283 GLY A O 1
ATOM 1948 N N . THR A 1 283 ? -17.621 24.733 -34.160 1.00 34.10 284 THR A N 1
ATOM 1949 C CA . THR A 1 283 ? -18.030 25.192 -32.847 1.00 28.79 284 THR A CA 1
ATOM 1950 C C . THR A 1 283 ? -16.949 25.947 -32.053 1.00 43.09 284 THR A C 1
ATOM 1951 O O . THR A 1 283 ? -15.768 25.606 -32.106 1.00 33.60 284 THR A O 1
ATOM 1955 N N . PRO A 1 284 ? -17.347 27.009 -31.332 1.00 36.58 285 PRO A N 1
ATOM 1956 C CA . PRO A 1 284 ? -16.399 27.787 -30.526 1.00 19.56 285 PRO A CA 1
ATOM 1957 C C . PRO A 1 284 ? -15.978 26.954 -29.314 1.00 32.25 285 PRO A C 1
ATOM 1958 O O . PRO A 1 284 ? -16.756 26.166 -28.784 1.00 30.89 285 PRO A O 1
ATOM 1962 N N . VAL A 1 285 ? -14.741 27.143 -28.883 1.00 25.09 286 VAL A N 1
ATOM 1963 C CA . VAL A 1 285 ? -14.183 26.432 -27.748 1.00 19.71 286 VAL A CA 1
ATOM 1964 C C . VAL A 1 285 ? -14.397 27.198 -26.437 1.00 26.63 286 VAL A C 1
ATOM 1965 O O . VAL A 1 285 ? -14.650 28.401 -26.449 1.00 33.48 286 VAL A O 1
ATOM 1969 N N . ILE A 1 286 ? -14.320 26.491 -25.312 1.00 29.12 287 ILE A N 1
ATOM 1970 C CA . ILE A 1 286 ? -14.437 27.120 -24.000 1.00 25.14 287 ILE A CA 1
ATOM 1971 C C . ILE A 1 286 ? -13.002 27.198 -23.485 1.00 31.70 287 ILE A C 1
ATOM 1972 O O . ILE A 1 286 ? -12.342 26.174 -23.331 1.00 27.18 287 ILE A O 1
ATOM 1977 N N . ASP A 1 287 ? -12.513 28.403 -23.217 1.00 27.10 288 ASP A N 1
ATOM 1978 C CA . ASP A 1 287 ? -11.134 28.563 -22.759 1.00 18.41 288 ASP A CA 1
ATOM 1979 C C . ASP A 1 287 ? -10.800 28.069 -21.354 1.00 33.25 288 ASP A C 1
ATOM 1980 O O . ASP A 1 287 ? -11.437 28.461 -20.380 1.00 30.07 288 ASP A O 1
ATOM 1985 N N . PHE A 1 288 ? -9.796 27.200 -21.262 1.00 34.41 289 PHE A N 1
ATOM 1986 C CA . PHE A 1 288 ? -9.335 26.684 -19.975 1.00 20.08 289 PHE A CA 1
ATOM 1987 C C . PHE A 1 288 ? -7.869 27.042 -19.845 1.00 25.70 289 PHE A C 1
ATOM 1988 O O . PHE A 1 288 ? -7.226 27.394 -20.829 1.00 34.53 289 PHE A O 1
ATOM 1996 N N . SER A 1 289 ? -7.338 26.953 -18.632 1.00 29.11 290 SER A N 1
ATOM 1997 C CA . SER A 1 289 ? -5.936 27.265 -18.399 1.00 30.30 290 SER A CA 1
ATOM 1998 C C . SER A 1 289 ? -5.417 26.418 -17.255 1.00 44.13 290 SER A C 1
ATOM 1999 O O . SER A 1 289 ? -6.185 25.750 -16.566 1.00 35.34 290 SER A O 1
ATOM 2002 N N . LEU A 1 290 ? -4.108 26.460 -17.047 1.00 29.20 291 LEU A N 1
ATOM 2003 C CA . LEU A 1 290 ? -3.481 25.683 -15.985 1.00 34.77 291 LEU A CA 1
ATOM 2004 C C . LEU A 1 290 ? -2.255 26.438 -15.504 1.00 40.40 291 LEU A C 1
ATOM 2005 O O . LEU A 1 290 ? -1.421 26.852 -16.307 1.00 40.14 291 LEU A O 1
ATOM 2010 N N . LYS A 1 291 ? -2.147 26.619 -14.192 1.00 33.24 292 LYS A N 1
ATOM 2011 C CA . LYS A 1 291 ? -1.020 27.351 -13.627 1.00 28.80 292 LYS A CA 1
ATOM 2012 C C . LYS A 1 291 ? -0.526 26.701 -12.345 1.00 39.72 292 LYS A C 1
ATOM 2013 O O . LYS A 1 291 ? -1.326 26.354 -11.474 1.00 23.49 292 LYS A O 1
ATOM 2019 N N . LEU A 1 292 ? 0.790 26.529 -12.242 1.00 35.08 293 LEU A N 1
ATOM 2020 C CA . LEU A 1 292 ? 1.399 25.941 -11.051 1.00 52.41 293 LEU A CA 1
ATOM 2021 C C . LEU A 1 292 ? 1.399 26.979 -9.935 1.00 41.99 293 LEU A C 1
ATOM 2022 O O . LEU A 1 292 ? 1.508 28.176 -10.200 1.00 51.33 293 LEU A O 1
ATOM 2027 N N . ALA A 1 293 ? 1.276 26.521 -8.693 1.00 61.93 294 ALA A N 1
ATOM 2028 C CA . ALA A 1 293 ? 1.247 27.418 -7.540 1.00 68.30 294 ALA A CA 1
ATOM 2029 C C . ALA A 1 293 ? 2.685 27.523 -7.036 1.00 81.15 294 ALA A C 1
ATOM 2030 O O . ALA A 1 293 ? 3.606 26.981 -7.644 1.00 73.21 294 ALA A O 1
ATOM 2032 N N . HIS A 1 294 ? 2.857 28.238 -5.925 1.00 106.06 295 HIS A N 1
ATOM 2033 C CA . HIS A 1 294 ? 4.113 28.791 -5.423 1.00 118.17 295 HIS A CA 1
ATOM 2034 C C . HIS A 1 294 ? 4.229 30.292 -5.682 1.00 118.97 295 HIS A C 1
ATOM 2035 O O . HIS A 1 294 ? 5.171 30.756 -6.353 1.00 124.73 295 HIS A O 1
#

CATH classification: 3.90.1170.20 (+1 more: 3.20.20.70)

GO terms:
  GO:0034354 'de novo' NAD+ biosynthetic process from L-tryptophan (P, IGI)
  GO:0005634 nucleus (C, HDA)
  GO:0005737 cytoplasm (C, HDA)
  GO:0004514 nicotinate-nucleotide diphosphorylase (carboxylating) activity (F, IMP)

Radius of gyration: 22.24 Å; Cα contacts (8 Å, |Δi|>4): 513; chains: 1; bounding box: 60×47×53 Å

Foldseek 3Di:
DALVVVDPPDDDLLVLLVVLLCVVPVDDDVVLVVQWFDKFKKFKKFQAWFFWAQVVSLVSLCVVLPKDKDFQDGHLDTDHLVVDPVRIDGGMMIITTPSSCVSSFPSSQVLGQQLRLLLRLLLVVVVVCVVVVFDAFEEEDQPADVPCLVSNLSSNVSSPHHHPASDCLGADEEEPCQAVVQPHLLRSLVVVCVPNPDPHAYEYEAQDPVNPVSNCVSCHAEYENDVVHFYEYEDDDDPDRDRGRYYYDNSSRPPTGTGGMGMDIDD

Organism: Saccharomyces cerevisiae (strain ATCC 204508 / S288c) (NCBI:txid559292)

Sequence (267 aa):
PVYEHLLPVNGAWRQDVTNWLSEDVPSFDFGGYVVGSDLKEANLYCKQDGMLCGVPFAQEVFNQCELQVEWLFKEGSFLEPSKNDSGKIVVAKITGPAKNILLAERTALNILSRSSGIATASHKIISLARSTGYKGTIAGTRKTTPGLRRLEKYSMLVGGCDTHRYDLSSMVMLKDNHIWATGSITNAVKNARAVCGFAVKIEVECLSEDEATEAIEAGADVIMLDNHFLLECSGGLNLLCDDIDIYSTSSIHQGTPVIDFSLKLAH

Solvent-accessible surface area: 14550 Å² total; per-residue (Å²): 191,78,100,70,134,105,19,71,137,98,33,68,21,83,99,39,0,49,74,48,25,65,147,78,43,123,77,151,59,148,41,6,194,118,49,27,66,100,149,62,114,3,45,0,38,1,90,73,60,1,9,0,0,0,16,12,4,0,46,9,0,0,70,60,6,138,15,135,35,95,54,67,73,172,40,27,33,98,4,63,2,80,148,71,140,63,33,68,32,45,0,0,100,0,49,5,34,0,82,20,0,76,50,0,32,124,12,0,4,56,10,0,12,115,0,0,2,5,0,25,5,0,65,104,48,13,36,94,9,130,93,90,46,24,197,31,35,6,1,0,26,98,123,19,60,138,71,32,64,83,3,7,6,8,0,0,54,11,1,38,6,62,31,26,24,79,41,128,106,48,30,38,27,11,62,52,86,75,20,157,80,49,57,36,3,34,55,2,0,126,83,10,70,84,131,27,30,194,82,34,104,0,1,0,20,0,126,57,156,118,47,19,72,49,0,56,143,30,37,3,36,4,1,9,64,51,161,228,88,66,56,3,23,32,54,9,142,98,186,118,68,117,114,34,51,23,20,9,20,26,64,0,6,93,82,30,101,52,15,66,19,10,4,116,56,54,234

B-factor: mean 44.3, std 27.98, range [6.89, 371.65]